Protein AF-A0A250KN12-F1 (afdb_monomer_lite)

Radius of gyration: 29.01 Å; chains: 1; bounding box: 81×61×85 Å

Secondary structure (DSSP, 8-state):
----------BSSHHHHHHHHHHHHHHHHH-HHHHTS-HHHHHHHHHHHHT-PPPPGGGT---TT-HHHHHHHHHHHHHHHHHHHHHTS-HHHHHHHHHHHT-SS-HHHHHHHHHHHHHHHHHHHHHHHHS-HHHHHHHHHHHHHHHHHHHHHHTT-----------------------S----BPPP--S---HHHHHHHHHHHHTTPPP-HHHHHHHHHHHHHHHHHHS--HHHHTTSS--------

Sequence (249 aa):
MKSVEHSEYLPDTEVGRSLFRERLIAKIQQHRDFKVLPHEIQSNFFEELAALTFFGTNNCSVETHSPRIRKLEKLADSYRRVANSIALLSEIDELLLDDAFQHSMPLQQQKKLMRQLAAQVDGLIDGMRQTSTSTSERLLLRLQGASLLKQLGKLGVVCKINNDFQKIDQTDAGHSEETEQAQRFLPDLSQSMTLAMLCTMLVLFNSGQVVEWSYCRRLLLEGITLHKAHTPDRANAANGSLRTHCRVD

Structure (mmCIF, N/CA/C/O backbone):
data_AF-A0A250KN12-F1
#
_entry.id   AF-A0A250KN12-F1
#
loop_
_atom_site.group_PDB
_atom_site.id
_atom_site.type_symbol
_atom_site.label_atom_id
_atom_site.label_alt_id
_atom_site.label_comp_id
_atom_site.label_asym_id
_atom_site.label_entity_id
_atom_site.label_seq_id
_atom_site.pdbx_PDB_ins_code
_atom_site.Cartn_x
_atom_site.Cartn_y
_atom_site.Cartn_z
_atom_site.occupancy
_atom_site.B_iso_or_equiv
_atom_site.auth_seq_id
_atom_site.auth_comp_id
_atom_site.auth_asym_id
_atom_site.auth_atom_id
_atom_site.pdbx_PDB_model_num
ATOM 1 N N . MET A 1 1 ? -15.033 23.699 40.358 1.00 32.88 1 MET A N 1
ATOM 2 C CA . MET A 1 1 ? -13.735 23.719 39.650 1.00 32.88 1 MET A CA 1
ATOM 3 C C . MET A 1 1 ? -13.961 23.060 38.303 1.00 32.88 1 MET A C 1
ATOM 5 O O . MET A 1 1 ? -14.277 21.880 38.280 1.00 32.88 1 MET A O 1
ATOM 9 N N . LYS A 1 2 ? -13.957 23.833 37.211 1.00 29.88 2 LYS A N 1
ATOM 10 C CA . LYS A 1 2 ? -14.078 23.278 35.857 1.00 29.88 2 LYS A CA 1
ATOM 11 C C . LYS A 1 2 ? -12.729 22.649 35.512 1.00 29.88 2 LYS A C 1
ATOM 13 O O . LYS A 1 2 ? -11.714 23.338 35.551 1.00 29.88 2 LYS A O 1
ATOM 18 N N . SER A 1 3 ? -12.725 21.339 35.302 1.00 35.53 3 SER A N 1
ATOM 19 C CA . SER A 1 3 ? -11.562 20.566 34.880 1.00 35.53 3 SER A CA 1
ATOM 20 C C . SER A 1 3 ? -11.076 21.086 33.533 1.00 35.53 3 SER A C 1
ATOM 22 O O . SER A 1 3 ? -11.844 21.153 32.579 1.00 35.53 3 SER A O 1
ATOM 24 N N . VAL A 1 4 ? -9.810 21.489 33.500 1.00 34.75 4 VAL A N 1
ATOM 25 C CA . VAL A 1 4 ? -9.090 21.951 32.315 1.00 34.75 4 VAL A CA 1
ATOM 26 C C . VAL A 1 4 ? -9.046 20.803 31.306 1.00 34.75 4 VAL A C 1
ATOM 28 O O . VAL A 1 4 ? -8.359 19.810 31.541 1.00 34.75 4 VAL A O 1
ATOM 31 N N . GLU A 1 5 ? -9.791 20.922 30.209 1.00 38.34 5 GLU A N 1
ATOM 32 C CA . GLU A 1 5 ? -9.648 20.081 29.018 1.00 38.34 5 GLU A CA 1
ATOM 33 C C . GLU A 1 5 ? -8.227 20.295 28.481 1.00 38.34 5 GLU A C 1
ATOM 35 O O . GLU A 1 5 ? -7.894 21.344 27.931 1.00 38.34 5 GLU A O 1
ATOM 40 N N . HIS A 1 6 ? -7.335 19.350 28.776 1.00 41.12 6 HIS A N 1
ATOM 41 C CA . HIS A 1 6 ? -5.967 19.388 28.278 1.00 41.12 6 HIS A CA 1
ATOM 42 C C . HIS A 1 6 ? -6.028 19.135 26.776 1.00 41.12 6 HIS A C 1
ATOM 44 O O . HIS A 1 6 ? -6.539 18.098 26.365 1.00 41.12 6 HIS A O 1
ATOM 50 N N . SER A 1 7 ? -5.510 20.077 25.987 1.00 46.91 7 SER A N 1
ATOM 51 C CA . SER A 1 7 ? -5.329 19.945 24.538 1.00 46.91 7 SER A CA 1
ATOM 52 C C . SER A 1 7 ? -4.863 18.526 24.172 1.00 46.91 7 SER A C 1
ATOM 54 O O . SER A 1 7 ? -3.796 18.082 24.601 1.00 46.91 7 SER A O 1
ATOM 56 N N . GLU A 1 8 ? -5.711 17.793 23.443 1.00 62.09 8 GLU A N 1
ATOM 57 C CA . GLU A 1 8 ? -5.594 16.350 23.175 1.00 62.09 8 GLU A CA 1
ATOM 58 C C . GLU A 1 8 ? -4.529 15.978 22.140 1.00 62.09 8 GLU A C 1
ATOM 60 O O . GLU A 1 8 ? -4.183 14.801 22.001 1.00 62.09 8 GLU A O 1
ATOM 65 N N . TYR A 1 9 ? -3.980 16.966 21.439 1.00 68.75 9 TYR A N 1
ATOM 66 C CA . TYR A 1 9 ? -3.033 16.751 20.355 1.00 68.75 9 TYR A CA 1
ATOM 67 C C . TYR A 1 9 ? -1.642 16.415 20.896 1.00 68.75 9 TYR A C 1
ATOM 69 O O . TYR A 1 9 ? -0.964 17.238 21.512 1.00 68.75 9 TYR A O 1
ATOM 77 N N . LEU A 1 10 ? -1.203 15.182 20.643 1.00 80.31 10 LEU A N 1
ATOM 78 C CA . LEU A 1 10 ? 0.136 14.718 20.992 1.00 80.31 10 LEU A CA 1
ATOM 79 C C . LEU A 1 10 ? 1.116 15.051 19.860 1.00 80.31 10 LEU A C 1
ATOM 81 O O . LEU A 1 10 ? 0.796 14.792 18.699 1.00 80.31 10 LEU A O 1
ATOM 85 N N . PRO A 1 11 ? 2.309 15.593 20.152 1.00 78.81 11 PRO A N 1
ATOM 86 C CA . PRO A 1 11 ? 3.319 15.805 19.122 1.00 78.81 11 PRO A CA 1
ATOM 87 C C . PRO A 1 11 ? 3.838 14.452 18.606 1.00 78.81 11 PRO A C 1
ATOM 89 O O . PRO A 1 11 ? 3.957 13.497 19.377 1.00 78.81 11 PRO A O 1
ATOM 92 N N . ASP A 1 12 ? 4.183 14.361 17.320 1.00 82.69 12 ASP A N 1
ATOM 93 C CA . ASP A 1 12 ? 4.792 13.175 16.692 1.00 82.69 12 ASP A CA 1
ATOM 94 C C . ASP A 1 12 ? 6.282 13.056 17.078 1.00 82.69 12 ASP A C 1
ATOM 96 O O . ASP A 1 12 ? 7.192 13.140 16.257 1.00 82.69 12 ASP A O 1
ATOM 100 N N . THR A 1 13 ? 6.530 12.919 18.381 1.00 85.38 13 THR A N 1
ATOM 101 C CA . THR A 1 13 ? 7.825 12.586 18.990 1.00 85.38 13 THR A CA 1
ATOM 102 C C . THR A 1 13 ? 7.786 11.153 19.510 1.00 85.38 13 THR A C 1
ATOM 104 O O . THR A 1 13 ? 6.712 10.589 19.687 1.00 85.38 13 THR A O 1
ATOM 107 N N . GLU A 1 14 ? 8.929 10.541 19.815 1.00 85.62 14 GLU A N 1
ATOM 108 C CA . GLU A 1 14 ? 8.970 9.171 20.359 1.00 85.62 14 GLU A CA 1
ATOM 109 C C . GLU A 1 14 ? 8.106 8.997 21.625 1.00 85.62 14 GLU A C 1
ATOM 111 O O . GLU A 1 14 ? 7.336 8.038 21.746 1.00 85.62 14 GLU A O 1
ATOM 116 N N . VAL A 1 15 ? 8.164 9.976 22.532 1.00 86.94 15 VAL A N 1
ATOM 117 C CA . VAL A 1 15 ? 7.345 10.004 23.753 1.00 86.94 15 VAL A CA 1
ATOM 118 C C . VAL A 1 15 ? 5.863 10.179 23.412 1.00 86.94 15 VAL A C 1
ATOM 120 O O . VAL A 1 15 ? 5.023 9.442 23.929 1.00 86.94 15 VAL A O 1
ATOM 123 N N . GLY A 1 16 ? 5.528 11.107 22.508 1.00 85.69 16 GLY A N 1
ATOM 124 C CA . GLY A 1 16 ? 4.146 11.341 22.082 1.00 85.69 16 GLY A CA 1
ATOM 125 C C . GLY A 1 16 ? 3.537 10.137 21.363 1.00 85.69 16 GLY A C 1
ATOM 126 O O . GLY A 1 16 ? 2.401 9.762 21.637 1.00 85.69 16 GLY A O 1
ATOM 127 N N . ARG A 1 17 ? 4.322 9.458 20.524 1.00 86.56 17 ARG A N 1
ATOM 128 C CA . ARG A 1 17 ? 3.968 8.212 19.835 1.00 86.56 17 ARG A CA 1
ATOM 129 C C . ARG A 1 17 ? 3.708 7.066 20.808 1.00 86.56 17 ARG A C 1
ATOM 131 O O . ARG A 1 17 ? 2.718 6.351 20.654 1.00 86.56 17 ARG A O 1
ATOM 138 N N . SER A 1 18 ? 4.561 6.902 21.816 1.00 88.75 18 SER A N 1
ATOM 139 C CA . SER A 1 18 ? 4.379 5.871 22.844 1.00 88.75 18 SER A CA 1
ATOM 140 C C . SER A 1 18 ? 3.091 6.112 23.635 1.00 88.75 18 SER A C 1
ATOM 142 O O . SER A 1 18 ? 2.244 5.223 23.727 1.00 88.75 18 SER A O 1
ATOM 144 N N . LEU A 1 19 ? 2.880 7.352 24.088 1.00 90.38 19 LEU A N 1
ATOM 145 C CA . LEU A 1 19 ? 1.678 7.747 24.822 1.00 90.38 19 LEU A CA 1
ATOM 146 C C . LEU A 1 19 ? 0.405 7.627 23.968 1.00 90.38 19 LEU A C 1
ATOM 148 O O . LEU A 1 19 ? -0.636 7.187 24.453 1.00 90.38 19 LEU A O 1
ATOM 152 N N . PHE A 1 20 ? 0.473 7.986 22.685 1.00 90.50 20 PHE A N 1
ATOM 153 C CA . PHE A 1 20 ? -0.640 7.831 21.750 1.00 90.50 20 PHE A CA 1
ATOM 154 C C . PHE A 1 20 ? -1.029 6.364 21.585 1.00 90.50 20 PHE A C 1
ATOM 156 O O . PHE A 1 20 ? -2.212 6.033 21.659 1.00 90.50 20 PHE A O 1
ATOM 163 N N . ARG A 1 21 ? -0.044 5.473 21.420 1.00 91.62 21 ARG A N 1
ATOM 164 C CA . ARG A 1 21 ? -0.285 4.030 21.320 1.00 91.62 21 ARG A CA 1
ATOM 165 C C . ARG A 1 21 ? -0.978 3.489 22.566 1.00 91.62 21 ARG A C 1
ATOM 167 O O . ARG A 1 21 ? -1.949 2.746 22.439 1.00 91.62 21 ARG A O 1
ATOM 174 N N . GLU A 1 22 ? -0.513 3.872 23.752 1.00 92.56 22 GLU A N 1
ATOM 175 C CA . GLU A 1 22 ? -1.132 3.479 25.023 1.00 92.56 22 GLU A CA 1
ATOM 176 C C . GLU A 1 22 ? -2.575 3.979 25.134 1.00 92.56 22 GLU A C 1
ATOM 178 O O . GLU A 1 22 ? -3.479 3.193 25.428 1.00 92.56 22 GLU A O 1
ATOM 183 N N . ARG A 1 23 ? -2.821 5.259 24.822 1.00 92.56 23 ARG A N 1
ATOM 184 C CA . ARG A 1 23 ? -4.174 5.840 24.816 1.00 92.56 23 ARG A CA 1
ATOM 185 C C . ARG A 1 23 ? -5.092 5.145 23.817 1.00 92.56 23 ARG A C 1
ATOM 187 O O . ARG A 1 23 ? -6.252 4.888 24.131 1.00 92.56 23 ARG A O 1
ATOM 194 N N . LEU A 1 24 ? -4.582 4.810 22.635 1.00 91.62 24 LEU A N 1
ATOM 195 C CA . LEU A 1 24 ? -5.341 4.117 21.601 1.00 91.62 24 LEU A CA 1
ATOM 196 C C . LEU A 1 24 ? -5.735 2.701 22.044 1.00 91.62 24 LEU A C 1
ATOM 198 O O . LEU A 1 24 ? -6.895 2.316 21.894 1.00 91.62 24 LEU A O 1
ATOM 202 N N . ILE A 1 25 ? -4.808 1.953 22.648 1.00 93.75 25 ILE A N 1
ATOM 203 C CA . ILE A 1 25 ? -5.078 0.625 23.223 1.00 93.75 25 ILE A CA 1
ATOM 204 C C . ILE A 1 25 ? -6.111 0.724 24.350 1.00 93.75 25 ILE A C 1
ATOM 206 O O . ILE A 1 25 ? -7.101 -0.009 24.334 1.00 93.75 25 ILE A O 1
ATOM 210 N N . ALA A 1 26 ? -5.932 1.659 25.287 1.00 93.44 26 ALA A N 1
ATOM 211 C CA . ALA A 1 26 ? -6.874 1.870 26.382 1.00 93.44 26 ALA A CA 1
ATOM 212 C C . ALA A 1 26 ? -8.276 2.212 25.855 1.00 93.44 26 ALA A C 1
ATOM 214 O O . ALA A 1 26 ? -9.276 1.666 26.326 1.00 93.44 26 ALA A O 1
ATOM 215 N N . LYS A 1 27 ? -8.362 3.054 24.819 1.00 92.69 27 LYS A N 1
ATOM 216 C CA . LYS A 1 27 ? -9.630 3.413 24.179 1.00 92.69 27 LYS A CA 1
ATOM 217 C C . LYS A 1 27 ? -10.303 2.215 23.501 1.00 92.69 27 LYS A C 1
ATOM 219 O O . LYS A 1 27 ? -11.520 2.071 23.610 1.00 92.69 27 LYS A O 1
ATOM 224 N N . ILE A 1 28 ? -9.536 1.330 22.859 1.00 93.62 28 ILE A N 1
ATOM 225 C CA . ILE A 1 28 ? -10.046 0.063 22.303 1.00 93.62 28 ILE A CA 1
ATOM 226 C C . ILE A 1 28 ? -10.617 -0.819 23.418 1.00 93.62 28 ILE A C 1
ATOM 228 O O . ILE A 1 28 ? -11.760 -1.256 23.315 1.00 93.62 28 ILE A O 1
ATOM 232 N N . GLN A 1 29 ? -9.874 -1.021 24.509 1.00 93.69 29 GLN A N 1
ATOM 233 C CA . GLN A 1 29 ? -10.309 -1.849 25.643 1.00 93.69 29 GLN A CA 1
ATOM 234 C C . GLN A 1 29 ? -11.567 -1.300 26.336 1.00 93.69 29 GLN A C 1
ATOM 236 O O . GLN A 1 29 ? -12.399 -2.051 26.850 1.00 93.69 29 GLN A O 1
ATOM 241 N N . GLN A 1 30 ? -11.731 0.024 26.354 1.00 92.94 30 GLN A N 1
ATOM 242 C CA . GLN A 1 30 ? -12.902 0.684 26.929 1.00 92.94 30 GLN A CA 1
ATOM 243 C C . GLN A 1 30 ? -14.130 0.661 26.005 1.00 92.94 30 GLN A C 1
ATOM 245 O O . GLN A 1 30 ? -15.249 0.845 26.497 1.00 92.94 30 GLN A O 1
ATOM 250 N N . HIS A 1 31 ? -13.951 0.406 24.705 1.00 92.75 31 HIS A N 1
ATOM 251 C CA . HIS A 1 31 ? -15.019 0.448 23.710 1.00 92.75 31 HIS A CA 1
ATOM 252 C C . HIS A 1 31 ? -16.096 -0.616 23.980 1.00 92.75 31 HIS A C 1
ATOM 254 O O . HIS A 1 31 ? -15.798 -1.785 24.224 1.00 92.75 31 HIS A O 1
ATOM 260 N N . ARG A 1 32 ? -17.376 -0.229 23.880 1.00 91.12 32 ARG A N 1
ATOM 261 C CA . ARG A 1 32 ? -18.525 -1.118 24.143 1.00 91.12 32 ARG A CA 1
ATOM 262 C C . ARG A 1 32 ? -18.447 -2.419 23.342 1.00 91.12 32 ARG A C 1
ATOM 264 O O . ARG A 1 32 ? -18.555 -3.491 23.923 1.00 91.12 32 ARG A O 1
ATOM 271 N N . ASP A 1 33 ? -18.235 -2.310 22.032 1.00 90.12 33 ASP A N 1
ATOM 272 C CA . ASP A 1 33 ? -18.191 -3.474 21.137 1.00 90.12 33 ASP A CA 1
ATOM 273 C C . ASP A 1 33 ? -17.010 -4.408 21.433 1.00 90.12 33 ASP A C 1
ATOM 275 O O . ASP A 1 33 ? -17.118 -5.599 21.180 1.00 90.12 33 ASP A O 1
ATOM 279 N N . PHE A 1 34 ? -15.914 -3.897 22.012 1.00 92.62 34 PHE A N 1
ATOM 280 C CA . PHE A 1 34 ? -14.779 -4.727 22.418 1.00 92.62 34 PHE A CA 1
ATOM 281 C C . PHE A 1 34 ? -15.131 -5.553 23.658 1.00 92.62 34 PHE A C 1
ATOM 283 O O . PHE A 1 34 ? -14.893 -6.755 23.694 1.00 92.62 34 PHE A O 1
ATOM 290 N N . LYS A 1 35 ? -15.781 -4.930 24.650 1.00 91.94 35 LYS A N 1
ATOM 291 C CA . LYS A 1 35 ? -16.193 -5.596 25.898 1.00 91.94 35 LYS A CA 1
ATOM 292 C C . LYS A 1 35 ? -17.202 -6.728 25.690 1.00 91.94 35 LYS A C 1
ATOM 294 O O . LYS A 1 35 ? -17.331 -7.582 26.559 1.00 91.94 35 LYS A O 1
ATOM 299 N N . VAL A 1 36 ? -17.929 -6.716 24.571 1.00 92.69 36 VAL A N 1
ATOM 300 C CA . VAL A 1 36 ? -18.916 -7.749 24.212 1.00 92.69 36 VAL A CA 1
ATOM 301 C C . VAL A 1 36 ? -18.257 -8.948 23.510 1.00 92.69 36 VAL A C 1
ATOM 303 O O . VAL A 1 36 ? -18.889 -9.993 23.372 1.00 92.69 36 VAL A O 1
ATOM 306 N N . LEU A 1 37 ? -16.992 -8.838 23.085 1.00 91.50 37 LEU A N 1
ATOM 307 C CA . LEU A 1 37 ? -16.281 -9.948 22.449 1.00 91.50 37 LEU A CA 1
ATOM 308 C C . LEU A 1 37 ? -16.081 -11.120 23.429 1.00 91.50 37 LEU A C 1
ATOM 310 O O . LEU A 1 37 ? -15.928 -10.892 24.630 1.00 91.50 37 LEU A O 1
ATOM 314 N N . PRO A 1 38 ? -16.031 -12.373 22.947 1.00 92.75 38 PRO A N 1
ATOM 315 C CA . PRO A 1 38 ? -15.661 -13.527 23.765 1.00 92.75 38 PRO A CA 1
ATOM 316 C C . PRO A 1 38 ? -14.312 -13.333 24.467 1.00 92.75 38 PRO A C 1
ATOM 318 O O . PRO A 1 38 ? -13.391 -12.753 23.892 1.00 92.75 38 PRO A O 1
ATOM 321 N N . HIS A 1 39 ? -14.171 -13.861 25.685 1.00 90.75 39 HIS A N 1
ATOM 322 C CA . HIS A 1 39 ? -12.950 -13.692 26.481 1.00 90.75 39 HIS A CA 1
ATOM 323 C C . HIS A 1 39 ? -11.694 -14.232 25.773 1.00 90.75 39 HIS A C 1
ATOM 325 O O . HIS A 1 39 ? -10.654 -13.581 25.807 1.00 90.75 39 HIS A O 1
ATOM 331 N N . GLU A 1 40 ? -11.822 -15.354 25.059 1.00 90.00 40 GLU A N 1
ATOM 332 C CA . GLU A 1 40 ? -10.754 -15.948 24.237 1.00 90.00 40 GLU A CA 1
ATOM 333 C C . GLU A 1 40 ? -10.273 -15.008 23.120 1.00 90.00 40 GLU A C 1
ATOM 335 O O . GLU A 1 40 ? -9.082 -14.931 22.830 1.00 90.00 40 GLU A O 1
ATOM 340 N N . ILE A 1 41 ? -11.190 -14.248 22.510 1.00 90.06 41 ILE A N 1
ATOM 341 C CA . ILE A 1 41 ? -10.835 -13.247 21.499 1.00 90.06 41 ILE A CA 1
ATOM 342 C C . ILE A 1 41 ? -10.186 -12.039 22.177 1.00 90.06 41 ILE A C 1
ATOM 344 O O . ILE A 1 41 ? -9.193 -11.522 21.674 1.00 90.06 41 ILE A O 1
ATOM 348 N N . GLN A 1 42 ? -10.708 -11.592 23.326 1.00 90.31 42 GLN A N 1
ATOM 349 C CA . GLN A 1 42 ? -10.154 -10.445 24.053 1.00 90.31 42 GLN A CA 1
ATOM 350 C C . GLN A 1 42 ? -8.707 -10.680 24.511 1.00 90.31 42 GLN A C 1
ATOM 352 O O . GLN A 1 42 ? -7.905 -9.748 24.440 1.00 90.31 42 GLN A O 1
ATOM 357 N N . SER A 1 43 ? -8.362 -11.896 24.959 1.00 90.75 43 SER A N 1
ATOM 358 C CA . SER A 1 43 ? -7.018 -12.209 25.466 1.00 90.75 43 SER A CA 1
ATOM 359 C C . SER A 1 43 ? -5.941 -12.113 24.386 1.00 90.75 43 SER A C 1
ATOM 361 O O . SER A 1 43 ? -4.853 -11.613 24.657 1.00 90.75 43 SER A O 1
ATOM 363 N N . ASN A 1 44 ? -6.266 -12.522 23.156 1.00 91.56 44 ASN A N 1
ATOM 364 C CA . ASN A 1 44 ? -5.311 -12.580 22.044 1.00 91.56 44 ASN A CA 1
ATOM 365 C C . ASN A 1 44 ? -5.490 -11.417 21.051 1.00 91.56 44 ASN A C 1
ATOM 367 O O . ASN A 1 44 ? -4.771 -11.322 20.058 1.00 91.56 44 ASN A O 1
ATOM 371 N N . PHE A 1 45 ? -6.434 -10.505 21.312 1.00 92.94 45 PHE A N 1
ATOM 372 C CA . PHE A 1 45 ? -6.889 -9.501 20.350 1.00 92.94 45 PHE A CA 1
ATOM 373 C C . PHE A 1 45 ? -5.758 -8.651 19.770 1.00 92.94 45 PHE A C 1
ATOM 375 O O . PHE A 1 45 ? -5.651 -8.484 18.558 1.00 92.94 45 PHE A O 1
ATOM 382 N N . PHE A 1 46 ? -4.915 -8.085 20.636 1.00 92.44 46 PHE A N 1
ATOM 383 C CA . PHE A 1 46 ? -3.849 -7.179 20.206 1.00 92.44 46 PHE A CA 1
ATOM 384 C C . PHE A 1 46 ? -2.699 -7.913 19.519 1.00 92.44 46 PHE A C 1
ATOM 386 O O . PHE A 1 46 ? -2.060 -7.330 18.646 1.00 92.44 46 PHE A O 1
ATOM 393 N N . GLU A 1 47 ? -2.464 -9.175 19.874 1.00 90.44 47 GLU A N 1
ATOM 394 C CA . GLU A 1 47 ? -1.481 -10.028 19.210 1.00 90.44 47 GLU A CA 1
ATOM 395 C C . GLU A 1 47 ? -1.949 -10.379 17.792 1.00 90.44 47 GLU A C 1
ATOM 397 O O . GLU A 1 47 ? -1.237 -10.130 16.819 1.00 90.44 47 GLU A O 1
ATOM 402 N N . GLU A 1 48 ? -3.193 -10.840 17.648 1.00 89.19 48 GLU A N 1
ATOM 403 C CA . GLU A 1 48 ? -3.787 -11.139 16.343 1.00 89.19 48 GLU A CA 1
ATOM 404 C C . GLU A 1 48 ? -3.944 -9.899 15.456 1.00 89.19 48 GLU A C 1
ATOM 406 O O . GLU A 1 48 ? -3.831 -9.987 14.229 1.00 89.19 48 GLU A O 1
ATOM 411 N N . LEU A 1 49 ? -4.201 -8.735 16.057 1.00 88.31 49 LEU A N 1
ATOM 412 C CA . LEU A 1 49 ? -4.267 -7.468 15.339 1.00 88.31 49 LEU A CA 1
ATOM 413 C C . LEU A 1 49 ? -2.872 -7.007 14.887 1.00 88.31 49 LEU A C 1
ATOM 415 O O . LEU A 1 49 ? -2.732 -6.509 13.772 1.00 88.31 49 LEU A O 1
ATOM 419 N N . ALA A 1 50 ? -1.837 -7.199 15.711 1.00 85.06 50 ALA A N 1
ATOM 420 C CA . ALA A 1 50 ? -0.450 -6.875 15.367 1.00 85.06 50 ALA A CA 1
ATOM 421 C C . ALA A 1 50 ? 0.146 -7.817 14.309 1.00 85.06 50 ALA A C 1
ATOM 423 O O . ALA A 1 50 ? 1.013 -7.401 13.544 1.00 85.06 50 ALA A O 1
ATOM 424 N N . ALA A 1 51 ? -0.341 -9.058 14.219 1.00 84.25 51 ALA A N 1
ATOM 425 C CA . ALA A 1 51 ? 0.049 -10.000 13.170 1.00 84.25 51 ALA A CA 1
ATOM 426 C C . ALA A 1 51 ? -0.352 -9.531 11.755 1.00 84.25 51 ALA A C 1
ATOM 428 O O . ALA A 1 51 ? 0.165 -10.040 10.755 1.00 84.25 51 ALA A O 1
ATOM 429 N N . LEU A 1 52 ? -1.264 -8.557 11.645 1.00 80.56 52 LEU A N 1
ATOM 430 C CA . LEU A 1 52 ? -1.634 -7.965 10.368 1.00 80.56 52 LEU A CA 1
ATOM 431 C C . LEU A 1 52 ? -0.514 -7.054 9.856 1.00 80.56 52 LEU A C 1
ATOM 433 O O . LEU A 1 52 ? -0.320 -5.931 10.314 1.00 80.56 52 LEU A O 1
ATOM 437 N N . THR A 1 53 ? 0.186 -7.524 8.832 1.00 68.38 53 THR A N 1
ATOM 438 C CA . THR A 1 53 ? 1.163 -6.730 8.090 1.00 68.38 53 THR A CA 1
ATOM 439 C C . THR A 1 53 ? 0.481 -6.075 6.894 1.00 68.38 53 THR A C 1
ATOM 441 O O . THR A 1 53 ? -0.018 -6.746 5.988 1.00 68.38 53 THR A O 1
ATOM 444 N N . PHE A 1 54 ? 0.442 -4.741 6.870 1.00 69.38 54 PHE A N 1
ATOM 445 C CA . PHE A 1 54 ? 0.082 -4.030 5.649 1.00 69.38 54 PHE A CA 1
ATOM 446 C C . PHE A 1 54 ? 1.204 -4.183 4.625 1.00 69.38 54 PHE A C 1
ATOM 448 O O . PHE A 1 54 ? 2.382 -4.047 4.953 1.00 69.38 54 PHE A O 1
ATOM 455 N N . PHE A 1 55 ? 0.840 -4.441 3.368 1.00 58.97 55 PHE A N 1
ATOM 456 C CA . PHE A 1 55 ? 1.804 -4.422 2.273 1.00 58.97 55 PHE A CA 1
ATOM 457 C C . PHE A 1 55 ? 2.492 -3.054 2.243 1.00 58.97 55 PHE A C 1
ATOM 459 O O . PHE A 1 55 ? 1.819 -2.037 2.073 1.00 58.97 55 PHE A O 1
ATOM 466 N N . GLY A 1 56 ? 3.812 -3.030 2.434 1.00 51.62 56 GLY A N 1
ATOM 467 C CA . GLY A 1 56 ? 4.601 -1.804 2.363 1.00 5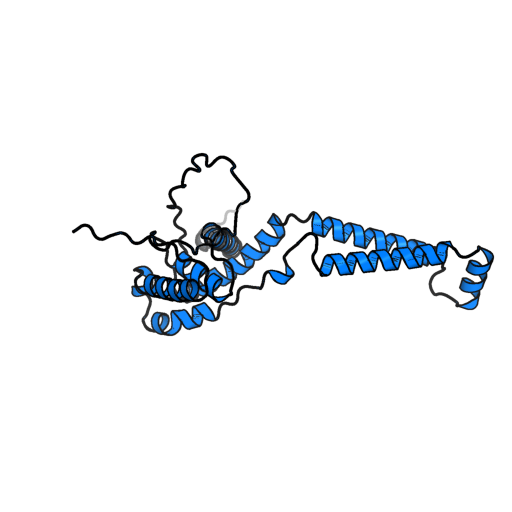1.62 56 GLY A CA 1
ATOM 468 C C . GLY A 1 56 ? 4.404 -1.112 1.013 1.00 51.62 56 GLY A C 1
ATOM 469 O O . GLY A 1 56 ? 4.584 -1.716 -0.045 1.00 51.62 56 GLY A O 1
ATOM 470 N N . THR A 1 57 ? 4.035 0.166 1.059 1.00 45.72 57 THR A N 1
ATOM 471 C CA . THR A 1 57 ? 3.772 1.058 -0.085 1.00 45.72 57 THR A CA 1
ATOM 472 C C . THR A 1 57 ? 5.016 1.353 -0.929 1.00 45.72 57 THR A C 1
ATOM 474 O O . THR A 1 57 ? 4.899 1.868 -2.040 1.00 45.72 57 THR A O 1
ATOM 477 N N . ASN A 1 58 ? 6.202 0.972 -0.455 1.00 44.50 58 ASN A N 1
ATOM 478 C CA . ASN A 1 58 ? 7.492 1.296 -1.069 1.00 44.50 58 ASN A CA 1
ATOM 479 C C . ASN A 1 58 ? 7.639 0.749 -2.504 1.00 44.50 58 ASN A C 1
ATOM 481 O O . ASN A 1 58 ? 8.459 1.248 -3.268 1.00 44.50 58 ASN A O 1
ATOM 485 N N . ASN A 1 59 ? 6.844 -0.260 -2.884 1.00 41.00 59 ASN A N 1
ATOM 486 C CA . ASN A 1 59 ? 6.898 -0.883 -4.212 1.00 41.00 59 ASN A CA 1
ATOM 487 C C . ASN A 1 59 ? 5.793 -0.412 -5.173 1.00 41.00 59 ASN A C 1
ATOM 489 O O . ASN A 1 59 ? 5.841 -0.740 -6.360 1.00 41.00 59 ASN A O 1
ATOM 493 N N . CYS A 1 60 ? 4.801 0.328 -4.672 1.00 42.44 60 CYS A N 1
ATOM 494 C CA . CYS A 1 60 ? 3.658 0.812 -5.452 1.00 42.44 60 CYS A CA 1
ATOM 495 C C . CYS A 1 60 ? 3.581 2.340 -5.518 1.00 42.44 60 CYS A C 1
ATOM 497 O O . CYS A 1 60 ? 2.739 2.848 -6.255 1.00 42.44 60 CYS A O 1
ATOM 499 N N . SER A 1 61 ? 4.446 3.058 -4.787 1.00 45.53 61 SER A N 1
ATOM 500 C CA . SER A 1 61 ? 4.650 4.493 -4.983 1.00 45.53 61 SER A CA 1
ATOM 501 C C . SER A 1 61 ? 5.125 4.721 -6.417 1.00 45.53 61 SER A C 1
ATOM 503 O O . SER A 1 61 ? 6.270 4.446 -6.787 1.00 45.53 61 SER A O 1
ATOM 505 N N . VAL A 1 62 ? 4.199 5.193 -7.247 1.00 50.34 62 VAL A N 1
ATOM 506 C CA . VAL A 1 62 ? 4.471 5.735 -8.576 1.00 50.34 62 VAL A CA 1
ATOM 507 C C . VAL A 1 62 ? 4.986 7.162 -8.388 1.00 50.34 62 VAL A C 1
ATOM 509 O O . VAL A 1 62 ? 4.447 8.122 -8.924 1.00 50.34 62 VAL A O 1
ATOM 512 N N . GLU A 1 63 ? 6.007 7.335 -7.551 1.00 52.53 63 GLU A N 1
ATOM 513 C CA . GLU A 1 63 ? 6.734 8.590 -7.519 1.00 52.53 63 GLU A CA 1
ATOM 514 C C . GLU A 1 63 ? 7.370 8.784 -8.890 1.00 52.53 63 GLU A C 1
ATOM 516 O O . GLU A 1 63 ? 8.003 7.874 -9.442 1.00 52.53 63 GLU A O 1
ATOM 521 N N . THR A 1 64 ? 7.239 9.999 -9.420 1.00 52.66 64 THR A N 1
ATOM 522 C CA . THR A 1 64 ? 7.848 10.452 -10.677 1.00 52.66 64 THR A CA 1
ATOM 523 C C . THR A 1 64 ? 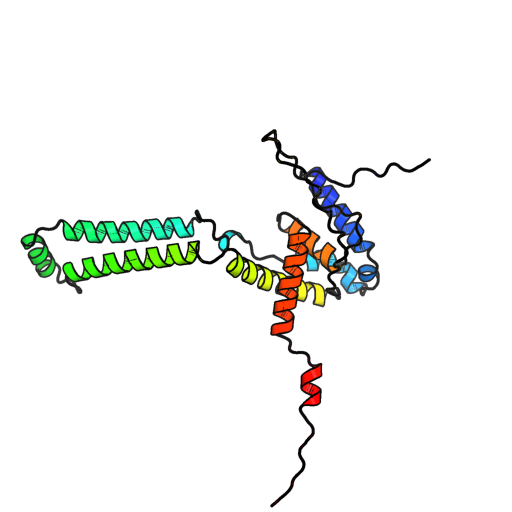9.354 10.141 -10.733 1.00 52.66 64 THR A C 1
ATOM 525 O O . THR A 1 64 ? 9.924 10.025 -11.816 1.00 52.66 64 THR A O 1
ATOM 528 N N . HIS A 1 65 ? 9.981 9.922 -9.567 1.00 57.66 65 HIS A N 1
ATOM 529 C CA . HIS A 1 65 ? 11.385 9.566 -9.372 1.00 57.66 65 HIS A CA 1
ATOM 530 C C . HIS A 1 65 ? 11.609 8.209 -8.674 1.00 57.66 65 HIS A C 1
ATOM 532 O O . HIS A 1 65 ? 12.539 8.057 -7.881 1.00 57.66 65 HIS A O 1
ATOM 538 N N . SER A 1 66 ? 10.802 7.185 -8.972 1.00 67.88 66 SER A N 1
ATOM 539 C CA . SER A 1 66 ? 11.051 5.846 -8.419 1.00 67.88 66 SER A CA 1
ATOM 540 C C . SER A 1 66 ? 12.377 5.234 -8.931 1.00 67.88 66 SER A C 1
ATOM 542 O O . SER A 1 66 ? 12.724 5.373 -10.113 1.00 67.88 66 SER A O 1
ATOM 544 N N . PRO A 1 67 ? 13.115 4.457 -8.104 1.00 73.25 67 PRO A N 1
ATOM 545 C CA . PRO A 1 67 ? 14.303 3.714 -8.546 1.00 73.25 67 PRO A CA 1
ATOM 546 C C . PRO A 1 67 ? 14.038 2.789 -9.741 1.00 73.25 67 PRO A C 1
ATOM 548 O O . PRO A 1 67 ? 14.946 2.493 -10.521 1.00 73.25 67 PRO A O 1
ATOM 551 N N . ARG A 1 68 ? 12.790 2.330 -9.890 1.00 76.44 68 ARG A N 1
ATOM 552 C CA . ARG A 1 68 ? 12.327 1.519 -11.016 1.00 76.44 68 ARG A CA 1
ATOM 553 C C . ARG A 1 68 ? 12.272 2.329 -12.310 1.00 76.44 68 ARG A C 1
ATOM 555 O O . ARG A 1 68 ? 12.841 1.873 -13.297 1.00 76.44 68 ARG A O 1
ATOM 562 N N . ILE A 1 69 ? 11.665 3.520 -12.294 1.00 81.88 69 ILE A N 1
ATOM 563 C CA . ILE A 1 69 ? 11.652 4.436 -13.449 1.00 81.88 69 ILE A CA 1
ATOM 564 C C . ILE A 1 69 ? 13.088 4.770 -13.856 1.00 81.88 69 ILE A C 1
ATOM 566 O O . ILE A 1 69 ? 13.440 4.597 -15.016 1.00 81.88 69 ILE A O 1
ATOM 570 N N . ARG A 1 70 ? 13.966 5.084 -12.895 1.00 84.62 70 ARG A N 1
ATOM 571 C CA . ARG A 1 70 ? 15.381 5.380 -13.180 1.00 84.62 70 ARG A CA 1
ATOM 572 C C . ARG A 1 70 ? 16.133 4.223 -13.849 1.00 84.62 70 ARG A C 1
ATOM 574 O O . ARG A 1 70 ? 17.018 4.442 -14.674 1.00 84.62 70 ARG A O 1
ATOM 581 N N . LYS A 1 71 ? 15.833 2.973 -13.481 1.00 88.00 71 LYS A N 1
ATOM 582 C CA . LYS A 1 71 ? 16.417 1.789 -14.140 1.00 88.00 71 LYS A CA 1
ATOM 583 C C . LYS A 1 71 ? 15.889 1.616 -15.566 1.00 88.00 71 LYS A C 1
ATOM 585 O O . LYS A 1 71 ? 16.668 1.248 -16.439 1.00 88.00 71 LYS A O 1
ATOM 590 N N . LEU A 1 72 ? 14.607 1.897 -15.797 1.00 89.56 72 LEU A N 1
ATOM 591 C CA . LEU A 1 72 ? 14.005 1.867 -17.132 1.00 89.56 72 LEU A CA 1
ATOM 592 C C . LEU A 1 72 ? 14.564 2.984 -18.026 1.00 89.56 72 LEU A C 1
ATOM 594 O O . LEU A 1 72 ? 14.910 2.715 -19.169 1.00 89.56 72 LEU A O 1
ATOM 598 N N . GLU A 1 73 ? 14.760 4.192 -17.495 1.00 92.44 73 GLU A N 1
ATOM 599 C CA . GLU A 1 73 ? 15.411 5.300 -18.214 1.00 92.44 73 GLU A CA 1
ATOM 600 C C . GLU A 1 73 ? 16.820 4.906 -18.673 1.00 92.44 73 GLU A C 1
ATOM 602 O O . GLU A 1 73 ? 17.154 5.031 -19.850 1.00 92.44 73 GLU A O 1
ATOM 607 N N . LYS A 1 74 ? 17.623 4.323 -17.770 1.00 95.44 74 LYS A N 1
ATOM 608 C CA . LYS A 1 74 ? 18.954 3.801 -18.116 1.00 95.44 74 LYS A CA 1
ATOM 609 C C . LYS A 1 74 ? 18.900 2.716 -19.193 1.00 95.44 74 LYS A C 1
ATOM 611 O O . LYS A 1 74 ? 19.785 2.667 -20.041 1.00 95.44 74 LYS A O 1
ATOM 616 N N . LEU A 1 75 ? 17.892 1.845 -19.158 1.00 95.88 75 LEU A N 1
ATOM 617 C CA . LEU A 1 75 ? 17.708 0.799 -20.163 1.00 95.88 75 LEU A CA 1
ATOM 618 C C . LEU A 1 75 ? 17.395 1.399 -21.543 1.00 95.88 75 LEU A C 1
ATOM 620 O O . LEU A 1 75 ? 18.026 1.013 -22.528 1.00 95.88 75 LEU A O 1
ATOM 624 N N . ALA A 1 76 ? 16.486 2.376 -21.607 1.00 95.31 76 ALA A N 1
ATOM 625 C CA . ALA A 1 76 ? 16.175 3.099 -22.838 1.00 95.31 76 ALA A CA 1
ATOM 626 C C . ALA A 1 76 ? 17.413 3.822 -23.395 1.00 95.31 76 ALA A C 1
ATOM 628 O O . ALA A 1 76 ? 17.703 3.725 -24.589 1.00 95.31 76 ALA A O 1
ATOM 629 N N . ASP A 1 77 ? 18.201 4.471 -22.532 1.00 96.75 77 ASP A N 1
ATOM 630 C CA . ASP A 1 77 ? 19.458 5.117 -22.919 1.00 96.75 77 ASP A CA 1
ATOM 631 C C . ASP A 1 77 ? 20.482 4.129 -23.475 1.00 96.75 77 ASP A C 1
ATOM 633 O O . ASP A 1 77 ? 21.129 4.421 -24.483 1.00 96.75 77 ASP A O 1
ATOM 637 N N . SER A 1 78 ? 20.624 2.950 -22.866 1.00 97.31 78 SER A N 1
ATOM 638 C CA . SER A 1 78 ? 21.499 1.899 -23.387 1.00 97.31 78 SER A CA 1
ATOM 639 C C . SER A 1 78 ? 21.080 1.455 -24.788 1.00 97.31 78 SER A C 1
ATOM 641 O O . SER A 1 78 ? 21.934 1.370 -25.670 1.00 97.31 78 SER A O 1
ATOM 643 N N . TYR A 1 79 ? 19.783 1.251 -25.037 1.00 97.12 79 TYR A N 1
ATOM 644 C CA . TYR A 1 79 ? 19.296 0.917 -26.378 1.00 97.12 79 TYR A CA 1
ATOM 645 C C . TYR A 1 79 ? 19.565 2.033 -27.396 1.00 97.12 79 TYR A C 1
ATOM 647 O O . TYR A 1 79 ? 20.044 1.757 -28.498 1.00 97.12 79 TYR A O 1
ATOM 655 N N . ARG A 1 80 ? 19.342 3.303 -27.029 1.00 97.25 80 ARG A N 1
ATOM 656 C CA . ARG A 1 80 ? 19.673 4.451 -27.894 1.00 97.25 80 ARG A CA 1
ATOM 657 C C . ARG A 1 80 ? 21.164 4.519 -28.203 1.00 97.25 80 ARG A C 1
ATOM 659 O O . ARG A 1 80 ? 21.528 4.749 -29.353 1.00 97.25 80 ARG A O 1
ATOM 666 N N . ARG A 1 81 ? 22.025 4.298 -27.204 1.00 96.56 81 ARG A N 1
ATOM 667 C CA . ARG A 1 81 ? 23.485 4.286 -27.384 1.00 96.56 81 ARG A CA 1
ATOM 668 C C . ARG A 1 81 ? 23.906 3.217 -28.378 1.00 96.56 81 ARG A C 1
ATOM 670 O O . ARG A 1 81 ? 24.606 3.553 -29.320 1.00 96.56 81 ARG A O 1
ATOM 677 N N . VAL A 1 82 ? 23.419 1.985 -28.230 1.00 93.81 82 VAL A N 1
ATOM 678 C CA . VAL A 1 82 ? 23.721 0.900 -29.179 1.00 93.81 82 VAL A CA 1
ATOM 679 C C . VAL A 1 82 ? 23.233 1.257 -30.585 1.00 93.81 82 VAL A C 1
ATOM 681 O O . VAL A 1 82 ? 23.999 1.169 -31.539 1.00 93.81 82 VAL A O 1
ATOM 684 N N . ALA A 1 83 ? 21.995 1.742 -30.726 1.00 94.06 83 ALA A N 1
ATOM 685 C CA . ALA A 1 83 ? 21.460 2.150 -32.026 1.00 94.06 83 ALA A CA 1
ATOM 686 C C . ALA A 1 83 ? 22.276 3.277 -32.686 1.00 94.06 83 ALA A C 1
ATOM 688 O O . ALA A 1 83 ? 22.433 3.290 -33.908 1.00 94.06 83 ALA A O 1
ATOM 689 N N . ASN A 1 84 ? 22.774 4.225 -31.889 1.00 94.50 84 ASN A N 1
ATOM 690 C CA . ASN A 1 84 ? 23.604 5.329 -32.362 1.00 94.50 84 ASN A CA 1
ATOM 691 C C . ASN A 1 84 ? 25.013 4.858 -32.723 1.00 94.50 84 ASN A C 1
ATOM 693 O O . ASN A 1 84 ? 25.518 5.265 -33.759 1.00 94.50 84 ASN A O 1
ATOM 697 N N . SER A 1 85 ? 25.615 3.966 -31.933 1.00 92.12 85 SER A N 1
ATOM 698 C CA . SER A 1 85 ? 26.905 3.352 -32.257 1.00 92.12 85 SER A CA 1
ATOM 699 C C . SER A 1 85 ? 26.849 2.597 -33.582 1.00 92.12 85 SER A C 1
ATOM 701 O O . SER A 1 85 ? 27.723 2.798 -34.414 1.00 92.12 85 SER A O 1
ATOM 703 N N . ILE A 1 86 ? 25.789 1.816 -33.826 1.00 89.38 86 ILE A N 1
ATOM 704 C CA . ILE A 1 86 ? 25.585 1.149 -35.123 1.00 89.38 86 ILE A CA 1
ATOM 705 C C . ILE A 1 86 ? 25.406 2.186 -36.241 1.00 89.38 86 ILE A C 1
ATOM 707 O O . ILE A 1 86 ? 25.925 2.021 -37.333 1.00 89.38 86 ILE A O 1
ATOM 711 N N . ALA A 1 87 ? 24.696 3.289 -35.982 1.00 90.19 87 ALA A N 1
ATOM 712 C CA . ALA A 1 87 ? 24.469 4.330 -36.984 1.00 90.19 87 ALA A CA 1
ATOM 713 C C . ALA A 1 87 ? 25.718 5.140 -37.372 1.00 90.19 87 ALA A C 1
ATOM 715 O O . ALA A 1 87 ? 25.655 5.848 -38.373 1.00 90.19 87 ALA A O 1
ATOM 716 N N . LEU A 1 88 ? 26.788 5.085 -36.574 1.00 92.44 88 LEU A N 1
ATOM 717 C CA . LEU A 1 88 ? 28.059 5.758 -36.849 1.00 92.44 88 LEU A CA 1
ATOM 718 C C . LEU A 1 88 ? 29.009 4.916 -37.708 1.00 92.44 88 LEU A C 1
ATOM 720 O O . LEU A 1 88 ? 30.021 5.444 -38.162 1.00 92.44 88 LEU A O 1
ATOM 724 N N . LEU A 1 89 ? 28.710 3.630 -37.907 1.00 88.44 89 LEU A N 1
ATOM 725 C CA . LEU A 1 89 ? 29.494 2.769 -38.786 1.00 88.44 89 LEU A CA 1
ATOM 726 C C . LEU A 1 89 ? 29.376 3.254 -40.232 1.00 88.44 89 LEU A C 1
ATOM 728 O O . LEU A 1 89 ? 28.316 3.721 -40.658 1.00 88.44 89 LEU A O 1
ATOM 732 N N . SER A 1 90 ? 30.471 3.147 -40.984 1.00 83.69 90 SER A N 1
ATOM 733 C CA . SER A 1 90 ? 30.408 3.341 -42.429 1.00 83.69 90 SER A CA 1
ATOM 734 C C . SER A 1 90 ? 29.685 2.161 -43.085 1.00 83.69 90 SER A C 1
ATOM 736 O O . SER A 1 90 ? 29.627 1.069 -42.526 1.00 83.69 90 SER A O 1
ATOM 738 N N . GLU A 1 91 ? 29.161 2.361 -44.293 1.00 83.62 91 GLU A N 1
ATOM 739 C CA . GLU A 1 91 ? 28.476 1.301 -45.049 1.00 83.62 91 GLU A CA 1
ATOM 740 C C . GLU A 1 91 ? 29.401 0.100 -45.324 1.00 83.62 91 GLU A C 1
ATOM 742 O O . GLU A 1 91 ? 28.968 -1.048 -45.299 1.00 83.62 91 GLU A O 1
ATOM 747 N N . ILE A 1 92 ? 30.701 0.359 -45.509 1.00 80.62 92 ILE A N 1
ATOM 748 C CA . ILE A 1 92 ? 31.717 -0.685 -45.694 1.00 80.62 92 ILE A CA 1
ATOM 749 C C . ILE A 1 92 ? 31.947 -1.453 -44.385 1.00 80.62 92 ILE A C 1
ATOM 751 O O . ILE A 1 92 ? 32.002 -2.680 -44.408 1.00 80.62 92 ILE A O 1
ATOM 755 N N . ASP A 1 93 ? 32.044 -0.757 -43.248 1.00 83.69 93 ASP A N 1
ATOM 756 C CA . ASP A 1 93 ? 32.214 -1.404 -41.941 1.00 83.69 93 ASP A CA 1
ATOM 757 C C . ASP A 1 93 ? 30.982 -2.233 -41.561 1.00 83.69 93 ASP A C 1
ATOM 759 O O . ASP A 1 93 ? 31.123 -3.327 -41.025 1.00 83.69 93 ASP A O 1
ATOM 763 N N . GLU A 1 94 ? 29.775 -1.746 -41.863 1.00 82.69 94 GLU A N 1
ATOM 764 C CA . GLU A 1 94 ? 28.525 -2.475 -41.623 1.00 82.69 94 GLU A CA 1
ATOM 765 C C . GLU A 1 94 ? 28.502 -3.803 -42.396 1.00 82.69 94 GLU A C 1
ATOM 767 O O . GLU A 1 94 ? 28.266 -4.851 -41.796 1.00 82.69 94 GLU A O 1
ATOM 772 N N . LEU A 1 95 ? 28.841 -3.779 -43.692 1.00 82.62 95 LEU A N 1
ATOM 773 C CA . LEU A 1 95 ? 28.908 -4.981 -44.532 1.00 82.62 95 LEU A CA 1
ATOM 774 C C . LEU A 1 95 ? 29.989 -5.965 -44.067 1.00 82.62 95 LEU A C 1
ATOM 776 O O . LEU A 1 95 ? 29.743 -7.169 -44.022 1.00 82.62 95 LEU A O 1
ATOM 780 N N . LEU A 1 96 ? 31.175 -5.464 -43.704 1.00 83.50 96 LEU A N 1
ATOM 781 C CA . LEU A 1 96 ? 32.269 -6.299 -43.203 1.00 83.50 96 LEU A CA 1
ATOM 782 C C . LEU A 1 96 ? 31.911 -6.973 -41.878 1.00 83.50 96 LEU A C 1
ATOM 784 O O . LEU A 1 96 ? 32.254 -8.134 -41.674 1.00 83.50 96 LEU A O 1
ATOM 788 N N . LEU A 1 97 ? 31.238 -6.262 -40.973 1.00 83.19 97 LEU A N 1
ATOM 789 C CA . LEU A 1 97 ? 30.833 -6.807 -39.680 1.00 83.19 97 LEU A CA 1
ATOM 790 C C . LEU A 1 97 ? 29.695 -7.825 -39.824 1.00 83.19 97 LEU A C 1
ATOM 792 O O . LEU A 1 97 ? 29.757 -8.884 -39.201 1.00 83.19 97 LEU A O 1
ATOM 796 N N . ASP A 1 98 ? 28.697 -7.552 -40.667 1.00 82.88 98 ASP A N 1
ATOM 797 C CA . ASP A 1 98 ? 27.609 -8.501 -40.927 1.00 82.88 98 ASP A CA 1
ATOM 798 C C . ASP A 1 98 ? 28.131 -9.819 -41.536 1.00 82.88 98 ASP A C 1
ATOM 800 O O . ASP A 1 98 ? 27.697 -10.897 -41.117 1.00 82.88 98 ASP A O 1
ATOM 804 N N . ASP A 1 99 ? 29.103 -9.748 -42.455 1.00 80.38 99 ASP A N 1
ATOM 805 C CA . ASP A 1 99 ? 29.730 -10.925 -43.077 1.00 80.38 99 ASP A CA 1
ATOM 806 C C . ASP A 1 99 ? 30.682 -11.660 -42.110 1.00 80.38 99 ASP A C 1
ATOM 808 O O . ASP A 1 99 ? 30.613 -12.882 -41.952 1.00 80.38 99 ASP A O 1
ATOM 812 N N . ALA A 1 100 ? 31.531 -10.923 -41.382 1.00 77.31 100 ALA A N 1
ATOM 813 C CA . ALA A 1 100 ? 32.544 -11.506 -40.498 1.00 77.31 100 ALA A CA 1
ATOM 814 C C . ALA A 1 100 ? 31.962 -12.183 -39.250 1.00 77.31 100 ALA A C 1
ATOM 816 O O . ALA A 1 100 ? 32.507 -13.185 -38.781 1.00 77.31 100 ALA A O 1
ATOM 817 N N . PHE A 1 101 ? 30.882 -11.642 -38.682 1.00 71.62 101 PHE A N 1
ATOM 818 C CA . PHE A 1 101 ? 30.324 -12.133 -37.420 1.00 71.62 101 PHE A CA 1
ATOM 819 C C . PHE A 1 101 ? 29.139 -13.087 -37.590 1.00 71.62 101 PHE A C 1
ATOM 821 O O . PHE A 1 101 ? 28.656 -13.604 -36.580 1.00 71.62 101 PHE A O 1
ATOM 828 N N . GLN A 1 102 ? 28.677 -13.334 -38.826 1.00 69.44 102 GLN A N 1
ATOM 829 C CA . GLN A 1 102 ? 27.520 -14.190 -39.129 1.00 69.44 102 GLN A CA 1
ATOM 830 C C . GLN A 1 102 ? 26.347 -13.924 -38.177 1.00 69.44 102 GLN A C 1
ATOM 832 O O . GLN A 1 102 ? 25.797 -14.835 -37.548 1.00 69.44 102 GLN A O 1
ATOM 837 N N . HIS A 1 103 ? 26.007 -12.648 -37.992 1.00 69.94 103 HIS A N 1
ATOM 838 C CA . HIS A 1 103 ? 24.966 -12.276 -37.048 1.00 69.94 103 HIS A CA 1
ATOM 839 C C . HIS A 1 103 ? 23.648 -12.988 -37.392 1.00 69.94 103 HIS A C 1
ATOM 841 O O . HIS A 1 103 ? 23.232 -13.042 -38.547 1.00 69.94 103 HIS A O 1
ATOM 847 N N . SER A 1 104 ? 22.929 -13.478 -36.376 1.00 73.69 104 SER A N 1
ATOM 848 C CA . SER A 1 104 ? 21.572 -14.026 -36.560 1.00 73.69 104 SER A CA 1
ATOM 849 C C . SER A 1 104 ? 20.556 -12.967 -37.010 1.00 73.69 104 SER A C 1
ATOM 851 O O . SER A 1 104 ? 19.431 -13.295 -37.385 1.00 73.69 104 SER A O 1
ATOM 853 N N . MET A 1 105 ? 20.947 -11.692 -36.958 1.00 81.88 105 MET A N 1
ATOM 854 C CA . MET A 1 105 ? 20.172 -10.532 -37.366 1.00 81.88 105 MET A CA 1
ATOM 855 C C . MET A 1 105 ? 21.128 -9.457 -37.909 1.00 81.88 105 MET A C 1
ATOM 857 O O . MET A 1 105 ? 22.033 -9.078 -37.166 1.00 81.88 105 MET A O 1
ATOM 861 N N . PRO A 1 106 ? 20.924 -8.922 -39.126 1.00 87.88 106 PRO A N 1
ATOM 862 C CA . PRO A 1 106 ? 21.765 -7.860 -39.686 1.00 87.88 106 PRO A CA 1
ATOM 863 C C . PRO A 1 106 ? 21.819 -6.608 -38.803 1.00 87.88 106 PRO A C 1
ATOM 865 O O . PRO A 1 106 ? 20.820 -6.262 -38.155 1.00 87.88 106 PRO A O 1
ATOM 868 N N . LEU A 1 107 ? 22.942 -5.887 -38.813 1.00 87.56 107 LEU A N 1
ATOM 869 C CA . LEU A 1 107 ? 23.160 -4.675 -38.010 1.00 87.56 107 LEU A CA 1
ATOM 870 C C . LEU A 1 107 ? 22.071 -3.615 -38.226 1.00 87.56 107 LEU A C 1
ATOM 872 O O . LEU A 1 107 ? 21.554 -3.041 -37.258 1.00 87.56 107 LEU A O 1
ATOM 876 N N . GLN A 1 108 ? 21.625 -3.422 -39.468 1.00 86.75 108 GLN A N 1
ATOM 877 C CA . GLN A 1 108 ? 20.526 -2.512 -39.788 1.00 86.75 108 GLN A CA 1
ATOM 878 C C . GLN A 1 108 ? 19.217 -2.893 -39.066 1.00 86.75 108 GLN A C 1
ATOM 880 O O . GLN A 1 108 ? 18.480 -2.033 -38.561 1.00 86.75 108 GLN A O 1
ATOM 885 N N . GLN A 1 109 ? 18.929 -4.195 -38.980 1.00 88.81 109 GLN A N 1
ATOM 886 C CA . GLN A 1 109 ? 17.748 -4.722 -38.301 1.00 88.81 109 GLN A CA 1
ATOM 887 C C . GLN A 1 109 ? 17.901 -4.637 -36.777 1.00 88.81 109 GLN A C 1
ATOM 889 O O . GLN A 1 109 ? 16.951 -4.234 -36.098 1.00 88.81 109 GLN A O 1
ATOM 894 N N . GLN A 1 110 ? 19.097 -4.898 -36.240 1.00 89.62 110 GLN A N 1
ATOM 895 C CA . GLN A 1 110 ? 19.401 -4.693 -34.821 1.00 89.62 110 GLN A CA 1
ATOM 896 C C . GLN A 1 110 ? 19.212 -3.224 -34.417 1.00 89.62 110 GLN A C 1
ATOM 898 O O . GLN A 1 110 ? 18.541 -2.936 -33.429 1.00 89.62 110 GLN A O 1
ATOM 903 N N . LYS A 1 111 ? 19.704 -2.267 -35.213 1.00 92.94 111 LYS A N 1
ATOM 904 C CA . LYS A 1 111 ? 19.496 -0.823 -34.998 1.00 92.94 111 LYS A CA 1
ATOM 905 C C . LYS A 1 111 ? 18.014 -0.456 -34.939 1.00 92.94 111 LYS A C 1
ATOM 907 O O . LYS A 1 111 ? 17.600 0.308 -34.062 1.00 92.94 111 LYS A O 1
ATOM 912 N N . LYS A 1 112 ? 17.203 -0.991 -35.859 1.00 94.00 112 LYS A N 1
ATOM 913 C CA . LYS A 1 112 ? 15.748 -0.777 -35.861 1.00 94.00 112 LYS A CA 1
ATOM 914 C C . LYS A 1 112 ? 15.105 -1.344 -34.594 1.00 94.00 112 LYS A C 1
ATOM 916 O O . LYS A 1 112 ? 14.312 -0.643 -33.967 1.00 94.00 112 LYS A O 1
ATOM 921 N N . LEU A 1 113 ? 15.488 -2.557 -34.193 1.00 94.19 113 LEU A N 1
ATOM 922 C CA . LEU A 1 113 ? 15.014 -3.198 -32.967 1.00 94.19 113 LEU A CA 1
ATOM 923 C C . LEU A 1 113 ? 15.373 -2.370 -31.725 1.00 94.19 113 LEU A C 1
ATOM 925 O O . LEU A 1 113 ? 14.502 -2.091 -30.911 1.00 94.19 113 LEU A O 1
ATOM 929 N N . MET A 1 114 ? 16.621 -1.910 -31.601 1.00 96.00 114 MET A N 1
ATOM 930 C CA . MET A 1 114 ? 17.068 -1.095 -30.465 1.00 96.00 114 MET A CA 1
ATOM 931 C C . MET A 1 114 ? 16.262 0.205 -30.338 1.00 96.00 114 MET A C 1
ATOM 933 O O . MET A 1 114 ? 15.860 0.584 -29.239 1.00 96.00 114 MET A O 1
ATOM 937 N N . ARG A 1 115 ? 15.945 0.869 -31.457 1.00 95.88 115 ARG A N 1
ATOM 938 C CA . ARG A 1 115 ? 15.072 2.057 -31.450 1.00 95.88 115 ARG A CA 1
ATOM 939 C C . ARG A 1 115 ? 13.641 1.729 -31.027 1.00 95.88 115 ARG A C 1
ATOM 941 O O . ARG A 1 115 ? 13.050 2.488 -30.266 1.00 95.88 115 ARG A O 1
ATOM 948 N N . GLN A 1 116 ? 13.094 0.607 -31.496 1.00 96.12 116 GLN A N 1
ATOM 949 C CA . GLN A 1 116 ? 11.762 0.149 -31.094 1.00 96.12 116 GLN A CA 1
ATOM 950 C C . GLN A 1 116 ? 11.706 -0.191 -29.602 1.00 96.12 116 GLN A C 1
ATOM 952 O O . GLN A 1 116 ? 10.770 0.223 -28.926 1.00 96.12 116 GLN A O 1
ATOM 957 N N . LEU A 1 117 ? 12.719 -0.883 -29.077 1.00 95.06 117 LEU A N 1
ATOM 958 C CA . LEU A 1 117 ? 12.818 -1.214 -27.657 1.00 95.06 117 LEU A CA 1
ATOM 959 C C . LEU A 1 117 ? 12.939 0.044 -26.793 1.00 95.06 117 LEU A C 1
ATOM 961 O O . LEU A 1 117 ? 12.248 0.145 -25.784 1.00 95.06 117 LEU A O 1
ATOM 965 N N . ALA A 1 118 ? 13.743 1.031 -27.204 1.00 96.19 118 ALA A N 1
ATOM 966 C CA . ALA A 1 118 ? 13.808 2.320 -26.514 1.00 96.19 118 ALA A CA 1
ATOM 967 C C . ALA A 1 118 ? 12.425 2.995 -26.449 1.00 96.19 118 ALA A C 1
ATOM 969 O O . ALA A 1 118 ? 11.976 3.349 -25.364 1.00 96.19 118 ALA A O 1
ATOM 970 N N . ALA A 1 119 ? 11.714 3.079 -27.579 1.00 95.06 119 ALA A N 1
ATOM 971 C CA . ALA A 1 119 ? 10.379 3.676 -27.640 1.00 95.06 119 ALA A CA 1
ATOM 972 C C . ALA A 1 119 ? 9.329 2.908 -26.813 1.00 95.06 119 ALA A C 1
ATOM 974 O O . ALA A 1 119 ? 8.458 3.518 -26.200 1.00 95.06 119 ALA A O 1
ATOM 975 N N . GLN A 1 120 ? 9.406 1.573 -26.764 1.00 94.19 120 GLN A N 1
ATOM 976 C CA . GLN A 1 120 ? 8.534 0.759 -25.910 1.00 94.19 120 GLN A CA 1
ATOM 977 C C . GLN A 1 120 ? 8.798 1.008 -24.423 1.00 94.19 120 GLN A C 1
ATOM 979 O O . GLN A 1 120 ? 7.853 1.100 -23.640 1.00 94.19 120 GLN A O 1
ATOM 984 N N . VAL A 1 121 ? 10.069 1.129 -24.029 1.00 92.12 121 VAL A N 1
ATOM 985 C CA . VAL A 1 121 ? 10.437 1.454 -22.648 1.00 92.12 121 VAL A CA 1
ATOM 986 C C . VAL A 1 121 ? 9.989 2.871 -22.287 1.00 92.12 121 VAL A C 1
ATOM 988 O O . VAL A 1 121 ? 9.445 3.053 -21.202 1.00 92.12 121 VAL A O 1
ATOM 991 N N . ASP A 1 122 ? 10.127 3.845 -23.189 1.00 91.62 122 ASP A N 1
ATOM 992 C CA . ASP A 1 122 ? 9.600 5.202 -22.988 1.00 91.62 122 ASP A CA 1
ATOM 993 C C . ASP A 1 122 ? 8.078 5.191 -22.817 1.00 91.62 122 ASP A C 1
ATOM 995 O O . ASP A 1 122 ? 7.567 5.733 -21.842 1.00 91.62 122 ASP A O 1
ATOM 999 N N . GLY A 1 123 ? 7.353 4.479 -23.685 1.00 89.56 123 GLY A N 1
ATOM 1000 C CA . GLY A 1 123 ? 5.903 4.320 -23.563 1.00 89.56 123 GLY A CA 1
ATOM 1001 C C . GLY A 1 123 ? 5.480 3.643 -22.255 1.00 89.56 123 GLY A C 1
ATOM 1002 O O . GLY A 1 123 ? 4.462 4.009 -21.669 1.00 89.56 123 GLY A O 1
ATOM 1003 N N . LEU A 1 124 ? 6.274 2.694 -21.747 1.00 86.38 124 LEU A N 1
ATOM 1004 C CA . LEU A 1 124 ? 6.059 2.096 -20.429 1.00 86.38 124 LEU A CA 1
ATOM 1005 C C . LEU A 1 124 ? 6.312 3.103 -19.300 1.00 86.38 124 LEU A C 1
ATOM 1007 O O . LEU A 1 124 ? 5.528 3.150 -18.357 1.00 86.38 124 LEU A O 1
ATOM 1011 N N . ILE A 1 125 ? 7.385 3.895 -19.373 1.00 85.25 125 ILE A N 1
ATOM 1012 C CA . ILE A 1 125 ? 7.695 4.938 -18.386 1.00 85.25 125 ILE A CA 1
ATOM 1013 C C . ILE A 1 125 ? 6.583 5.987 -18.364 1.00 85.25 125 ILE A C 1
ATOM 1015 O O . ILE A 1 125 ? 6.107 6.340 -17.286 1.00 85.25 125 ILE A O 1
ATOM 1019 N N . ASP A 1 126 ? 6.136 6.444 -19.529 1.00 84.19 126 ASP A N 1
ATOM 1020 C CA . ASP A 1 126 ? 5.050 7.409 -19.661 1.00 84.19 126 ASP A CA 1
ATOM 1021 C C . ASP A 1 126 ? 3.740 6.824 -19.150 1.00 84.19 126 ASP A C 1
ATOM 1023 O O . ASP A 1 126 ? 3.067 7.460 -18.346 1.00 84.19 126 ASP A O 1
ATOM 1027 N N . GLY A 1 127 ? 3.421 5.578 -19.508 1.00 78.50 127 GLY A N 1
ATOM 1028 C CA . GLY A 1 127 ? 2.279 4.856 -18.959 1.00 78.50 127 GLY A CA 1
ATOM 1029 C C . GLY A 1 127 ? 2.356 4.728 -17.440 1.00 78.50 127 GLY A C 1
ATOM 1030 O O . GLY A 1 127 ? 1.359 4.938 -16.760 1.00 78.50 127 GLY A O 1
ATOM 1031 N N . MET A 1 128 ? 3.533 4.458 -16.876 1.00 75.56 128 MET A N 1
ATOM 1032 C CA . MET A 1 128 ? 3.736 4.432 -15.428 1.00 75.56 128 MET A CA 1
ATOM 1033 C C . MET A 1 128 ? 3.534 5.817 -14.808 1.00 75.56 128 MET A C 1
ATOM 1035 O O . MET A 1 128 ? 2.809 5.913 -13.832 1.00 75.56 128 MET A O 1
ATOM 1039 N N . ARG A 1 129 ? 4.089 6.886 -15.387 1.00 74.81 129 ARG A N 1
ATOM 1040 C CA . ARG A 1 129 ? 3.912 8.273 -14.912 1.00 74.81 129 ARG A CA 1
ATOM 1041 C C . ARG A 1 129 ? 2.463 8.765 -15.038 1.00 74.81 129 ARG A C 1
ATOM 1043 O O . ARG A 1 129 ? 2.012 9.550 -14.212 1.00 74.81 129 ARG A O 1
ATOM 1050 N N . GLN A 1 130 ? 1.747 8.307 -16.064 1.00 68.50 130 GLN A N 1
ATOM 1051 C CA . GLN A 1 130 ? 0.353 8.655 -16.359 1.00 68.50 130 GLN A CA 1
ATOM 1052 C C . GLN A 1 130 ? -0.658 7.741 -15.672 1.00 68.50 130 GLN A C 1
ATOM 1054 O O . GLN A 1 130 ? -1.829 8.113 -15.571 1.00 68.50 130 GLN A O 1
ATOM 1059 N N . THR A 1 131 ? -0.247 6.551 -15.211 1.00 59.94 131 THR A N 1
ATOM 1060 C CA . THR A 1 131 ? -1.092 5.695 -14.380 1.00 59.94 131 THR A CA 1
ATOM 1061 C C . THR A 1 131 ? -1.382 6.512 -13.146 1.00 59.94 131 THR A C 1
ATOM 1063 O O . THR A 1 131 ? -0.525 6.637 -12.273 1.00 59.94 131 THR A O 1
ATOM 1066 N N . SER A 1 132 ? -2.568 7.127 -13.129 1.00 52.66 132 SER A N 1
ATOM 1067 C CA . SER A 1 132 ? -2.950 8.015 -12.047 1.00 52.66 132 SER A CA 1
ATOM 1068 C C 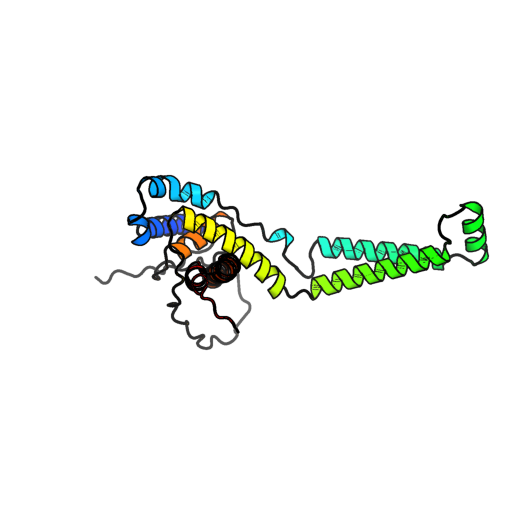. SER A 1 132 ? -2.657 7.286 -10.749 1.00 52.66 132 SER A C 1
ATOM 1070 O O . SER A 1 132 ? -3.127 6.160 -10.548 1.00 52.66 132 SER A O 1
ATOM 1072 N N . THR A 1 133 ? -1.868 7.928 -9.894 1.00 58.06 133 THR A N 1
ATOM 1073 C CA . THR A 1 133 ? -1.688 7.545 -8.494 1.00 58.06 133 THR A CA 1
ATOM 1074 C C . THR A 1 133 ? -3.013 7.038 -7.921 1.00 58.06 133 THR A C 1
ATOM 1076 O O . THR A 1 133 ? -3.065 5.961 -7.348 1.00 58.06 133 THR A O 1
ATOM 1079 N N . SER A 1 134 ? -4.130 7.680 -8.284 1.00 61.50 134 SER A N 1
ATOM 1080 C CA . SER A 1 134 ? -5.489 7.264 -7.938 1.00 61.50 134 SER A CA 1
ATOM 1081 C C . SER A 1 134 ? -5.866 5.794 -8.213 1.00 61.50 134 SER A C 1
ATOM 1083 O O . SER A 1 134 ? -6.553 5.211 -7.379 1.00 61.50 134 SER A O 1
ATOM 1085 N N . THR A 1 135 ? -5.464 5.165 -9.328 1.00 67.06 135 THR A N 1
ATOM 1086 C CA . THR A 1 135 ? -5.920 3.801 -9.685 1.00 67.06 135 THR A CA 1
ATOM 1087 C C . THR A 1 135 ? -5.088 2.726 -8.994 1.00 67.06 135 THR A C 1
ATOM 1089 O O . THR A 1 135 ? -5.646 1.783 -8.430 1.00 67.06 135 THR A O 1
ATOM 1092 N N . SER A 1 136 ? -3.763 2.878 -8.997 1.00 68.12 136 SER A N 1
ATOM 1093 C CA . SER A 1 136 ? -2.843 1.979 -8.293 1.00 68.12 136 SER A CA 1
ATOM 1094 C C . SER A 1 136 ? -2.984 2.116 -6.775 1.00 68.12 136 SER A C 1
ATOM 1096 O O . SER A 1 136 ? -3.093 1.102 -6.087 1.00 68.12 136 SER A O 1
ATOM 1098 N N . GLU A 1 137 ? -3.101 3.341 -6.252 1.00 72.00 137 GLU A N 1
ATOM 1099 C CA . GLU A 1 137 ? -3.418 3.590 -4.841 1.00 72.00 137 GLU A CA 1
ATOM 1100 C C . GLU A 1 137 ? -4.776 3.009 -4.471 1.00 72.00 137 GLU A C 1
ATOM 1102 O O . GLU A 1 137 ? -4.903 2.379 -3.428 1.00 72.00 137 GLU A O 1
ATOM 1107 N N . ARG A 1 138 ? -5.804 3.176 -5.315 1.00 77.75 138 ARG A N 1
ATOM 1108 C CA . ARG A 1 138 ? -7.122 2.585 -5.057 1.00 77.75 138 ARG A CA 1
ATOM 1109 C C . ARG A 1 138 ? -7.051 1.063 -5.016 1.00 77.75 138 ARG A C 1
ATOM 1111 O O . ARG A 1 138 ? -7.656 0.468 -4.132 1.00 77.75 138 ARG A O 1
ATOM 1118 N N . LEU A 1 139 ? -6.323 0.422 -5.928 1.00 80.69 139 LEU A N 1
ATOM 1119 C CA . LEU A 1 139 ? -6.147 -1.032 -5.905 1.00 80.69 139 LEU A CA 1
ATOM 1120 C C . LEU A 1 139 ? -5.409 -1.486 -4.638 1.00 80.69 139 LEU A C 1
ATOM 1122 O O . LEU A 1 139 ? -5.833 -2.443 -3.992 1.00 80.69 139 LEU A O 1
ATOM 1126 N N . LEU A 1 140 ? -4.360 -0.764 -4.242 1.00 78.62 140 LEU A N 1
ATOM 1127 C CA . LEU A 1 140 ? -3.627 -1.035 -3.010 1.00 78.62 140 LEU A CA 1
ATOM 1128 C C . LEU A 1 140 ? -4.524 -0.886 -1.773 1.00 78.62 140 LEU A C 1
ATOM 1130 O O . LEU A 1 140 ? -4.588 -1.802 -0.955 1.00 78.62 140 LEU A O 1
ATOM 1134 N N . LEU A 1 141 ? -5.272 0.217 -1.681 1.00 83.31 141 LEU A N 1
ATOM 1135 C CA . LEU A 1 141 ? -6.239 0.475 -0.613 1.00 83.31 141 LEU A CA 1
ATOM 1136 C C . LEU A 1 141 ? -7.317 -0.609 -0.555 1.00 83.31 141 LEU A C 1
ATOM 1138 O O . LEU A 1 141 ? -7.695 -1.038 0.530 1.00 83.31 141 LEU A O 1
ATOM 1142 N N . ARG A 1 142 ? -7.789 -1.105 -1.704 1.00 86.31 142 ARG A N 1
ATOM 1143 C CA . ARG A 1 142 ? -8.748 -2.217 -1.759 1.00 86.31 142 ARG A CA 1
ATOM 1144 C C . ARG A 1 142 ? -8.162 -3.506 -1.199 1.00 86.31 142 ARG A C 1
ATOM 1146 O O . ARG A 1 142 ? -8.818 -4.160 -0.396 1.00 86.31 142 ARG A O 1
ATOM 1153 N N . LEU A 1 143 ? -6.944 -3.869 -1.599 1.00 84.44 143 LEU A N 1
ATOM 1154 C CA . LEU A 1 143 ? -6.287 -5.098 -1.145 1.00 84.44 143 LEU A CA 1
ATOM 1155 C C . LEU A 1 143 ? -5.944 -5.043 0.348 1.00 84.44 143 LEU A C 1
ATOM 1157 O O . LEU A 1 143 ? -6.274 -5.966 1.094 1.00 84.44 143 LEU A O 1
ATOM 1161 N N . GLN A 1 144 ? -5.327 -3.948 0.797 1.00 85.69 144 GLN A N 1
ATOM 1162 C CA . GLN A 1 144 ? -5.010 -3.723 2.207 1.00 85.69 144 GLN A CA 1
ATOM 1163 C C . GLN A 1 144 ? -6.289 -3.649 3.051 1.00 85.69 144 GLN A C 1
ATOM 1165 O O . GLN A 1 144 ? -6.382 -4.309 4.084 1.00 85.69 144 GLN A O 1
ATOM 1170 N N . GLY A 1 145 ? -7.297 -2.911 2.579 1.00 88.25 145 GLY A N 1
ATOM 1171 C CA . GLY A 1 145 ? -8.596 -2.792 3.228 1.00 88.25 145 GLY A CA 1
ATOM 1172 C C . GLY A 1 145 ? -9.307 -4.137 3.343 1.00 88.25 145 GLY A C 1
ATOM 1173 O O . GLY A 1 145 ? -9.804 -4.473 4.410 1.00 88.25 145 GLY A O 1
ATOM 1174 N N . ALA A 1 146 ? -9.315 -4.960 2.293 1.00 86.44 146 ALA A N 1
ATOM 1175 C CA . ALA A 1 146 ? -9.923 -6.289 2.347 1.00 86.44 146 ALA A CA 1
ATOM 1176 C C . ALA A 1 146 ? -9.191 -7.236 3.312 1.00 86.44 146 ALA A C 1
ATOM 1178 O O . ALA A 1 146 ? -9.845 -7.969 4.055 1.00 86.44 146 ALA A O 1
ATOM 1179 N N . SER A 1 147 ? -7.854 -7.199 3.341 1.00 86.31 147 SER A N 1
ATOM 1180 C CA . SER A 1 147 ? -7.056 -7.964 4.310 1.00 86.31 147 SER A CA 1
ATOM 1181 C C . SER A 1 147 ? -7.389 -7.561 5.751 1.00 86.31 147 SER A C 1
ATOM 1183 O O . SER A 1 147 ? -7.678 -8.414 6.593 1.00 86.31 147 SER A O 1
ATOM 1185 N N . LEU A 1 148 ? -7.456 -6.250 6.004 1.00 89.00 148 LEU A N 1
ATOM 1186 C CA . LEU A 1 148 ? -7.853 -5.685 7.289 1.00 89.00 148 LEU A CA 1
ATOM 1187 C C . LEU A 1 148 ? -9.262 -6.123 7.694 1.00 89.00 148 LEU A C 1
ATOM 1189 O O . LEU A 1 148 ? -9.444 -6.636 8.793 1.00 89.00 148 LEU A O 1
ATOM 1193 N N . LEU A 1 149 ? -10.251 -5.988 6.809 1.00 89.19 149 LEU A N 1
ATOM 1194 C CA . LEU A 1 149 ? -11.633 -6.387 7.094 1.00 89.19 149 LEU A CA 1
ATOM 1195 C C . LEU A 1 149 ? -11.758 -7.882 7.386 1.00 89.19 149 LEU A C 1
ATOM 1197 O O . LEU A 1 149 ? -12.512 -8.268 8.275 1.00 89.19 149 LEU A O 1
ATOM 1201 N N . LYS A 1 150 ? -11.000 -8.725 6.676 1.00 87.50 150 LYS A N 1
ATOM 1202 C CA . LYS A 1 150 ? -10.956 -10.164 6.947 1.00 87.50 150 LYS A CA 1
ATOM 1203 C C . LYS A 1 150 ? -10.448 -10.442 8.362 1.00 87.50 150 LYS A C 1
ATOM 1205 O O . LYS A 1 150 ? -11.014 -11.291 9.045 1.00 87.50 150 LYS A O 1
ATOM 1210 N N . GLN A 1 151 ? -9.408 -9.737 8.803 1.00 88.44 151 GLN A N 1
ATOM 1211 C CA . GLN A 1 151 ? -8.853 -9.903 10.146 1.00 88.44 151 GLN A CA 1
ATOM 1212 C C . GLN A 1 151 ? -9.796 -9.354 11.225 1.00 88.44 151 GLN A C 1
ATOM 1214 O O . GLN A 1 151 ? -10.072 -10.044 12.201 1.00 88.44 151 GLN A O 1
ATOM 1219 N N . LEU A 1 152 ? -10.379 -8.171 11.013 1.00 90.12 152 LEU A N 1
ATOM 1220 C CA . LEU A 1 152 ? -11.397 -7.605 11.904 1.00 90.12 152 LEU A CA 1
ATOM 1221 C C . LEU A 1 152 ? -12.618 -8.527 12.033 1.00 90.12 152 LEU A C 1
ATOM 1223 O O . LEU A 1 152 ? -13.127 -8.718 13.133 1.00 90.12 152 LEU A O 1
ATOM 1227 N N . GLY A 1 153 ? -13.043 -9.156 10.934 1.00 88.12 153 GLY A N 1
ATOM 1228 C CA . GLY A 1 153 ? -14.129 -10.134 10.933 1.00 88.12 153 GLY A CA 1
ATOM 1229 C C . GLY A 1 153 ? -13.827 -11.378 11.772 1.00 88.12 153 GLY A C 1
ATOM 1230 O O . GLY A 1 153 ? -14.706 -11.834 12.500 1.00 88.12 153 GLY A O 1
ATOM 1231 N N . LYS A 1 154 ? -12.590 -11.898 11.734 1.00 89.00 154 LYS A N 1
ATOM 1232 C CA . LYS A 1 154 ? -12.166 -13.004 12.618 1.00 89.00 154 LYS A CA 1
ATOM 1233 C C . LYS A 1 154 ? -12.206 -12.609 14.092 1.00 89.00 154 LYS A C 1
ATOM 1235 O O . LYS A 1 154 ? -12.635 -13.401 14.919 1.00 89.00 154 LYS A O 1
ATOM 1240 N N . LEU A 1 155 ? -11.825 -11.369 14.391 1.00 89.19 155 LEU A N 1
ATOM 1241 C CA . LEU A 1 155 ? -11.863 -10.795 15.736 1.00 89.19 155 LEU A CA 1
ATOM 1242 C C . LEU A 1 155 ? -13.279 -10.394 16.191 1.00 89.19 155 LEU A C 1
ATOM 1244 O O . LEU A 1 155 ? -13.432 -9.773 17.239 1.00 89.19 155 LEU A O 1
ATOM 1248 N N . GLY A 1 156 ? -14.321 -10.691 15.406 1.00 86.94 156 GLY A N 1
ATOM 1249 C CA . GLY A 1 156 ? -15.706 -10.335 15.726 1.00 86.94 156 GLY A CA 1
ATOM 1250 C C . GLY A 1 156 ? -16.003 -8.832 15.666 1.00 86.94 156 GLY A C 1
ATOM 1251 O O . GLY A 1 156 ? -17.060 -8.392 16.118 1.00 86.94 156 GLY A O 1
ATOM 1252 N N . VAL A 1 157 ? -15.101 -8.022 15.104 1.00 87.88 157 VAL A N 1
ATOM 1253 C CA . VAL A 1 157 ? -15.259 -6.568 15.014 1.00 87.88 157 VAL A CA 1
ATOM 1254 C C . VAL A 1 157 ? -16.168 -6.217 13.841 1.00 87.88 157 VAL A C 1
ATOM 1256 O O . VAL A 1 157 ? -15.822 -6.380 12.667 1.00 87.88 157 VAL A O 1
ATOM 1259 N N . VAL A 1 158 ? -17.339 -5.663 14.153 1.00 84.06 158 VAL A N 1
ATOM 1260 C CA . VAL A 1 158 ? -18.277 -5.195 13.131 1.00 84.06 158 VAL A CA 1
ATOM 1261 C C . VAL A 1 158 ? -17.718 -3.946 12.448 1.00 84.06 158 VAL A C 1
ATOM 1263 O O . VAL A 1 158 ? -17.536 -2.894 13.062 1.00 84.06 158 VAL A O 1
ATOM 1266 N N . CYS A 1 159 ? -17.487 -4.044 11.142 1.00 78.62 159 CYS A N 1
ATOM 1267 C CA . CYS A 1 159 ? -16.910 -2.971 10.336 1.00 78.62 159 CYS A CA 1
ATOM 1268 C C . CYS A 1 159 ? -17.973 -1.938 9.927 1.00 78.62 159 CYS A C 1
ATOM 1270 O O . CYS A 1 159 ? -18.382 -1.859 8.769 1.00 78.62 159 CYS A O 1
ATOM 1272 N N . LYS A 1 160 ? -18.440 -1.151 10.903 1.00 76.62 160 LYS A N 1
ATOM 1273 C CA . LYS A 1 160 ? -19.237 0.063 10.674 1.00 76.62 160 LYS A CA 1
ATOM 1274 C C . LYS A 1 160 ? -18.309 1.272 10.582 1.00 76.62 160 LYS A C 1
ATOM 1276 O O . LYS A 1 160 ? -17.393 1.427 11.391 1.00 76.62 160 LYS A O 1
ATOM 1281 N N . ILE A 1 161 ? -18.560 2.132 9.601 1.00 68.56 161 ILE A N 1
ATOM 1282 C CA . ILE A 1 161 ? -17.868 3.411 9.437 1.00 68.56 161 ILE A CA 1
ATOM 1283 C C . ILE A 1 161 ? -18.887 4.496 9.774 1.00 68.56 161 ILE A C 1
ATOM 1285 O O . ILE A 1 161 ? -19.871 4.645 9.050 1.00 68.56 161 ILE A O 1
ATOM 1289 N N . ASN A 1 162 ? -18.670 5.231 10.864 1.00 64.56 162 ASN A N 1
ATOM 1290 C CA . ASN A 1 162 ? -19.482 6.409 11.164 1.00 64.56 162 ASN A CA 1
ATOM 1291 C C . ASN A 1 162 ? -19.018 7.575 10.282 1.00 64.56 162 ASN A C 1
ATOM 1293 O O . ASN A 1 162 ? -17.817 7.778 10.090 1.00 64.56 162 ASN A O 1
ATOM 1297 N N . ASN A 1 163 ? -19.977 8.325 9.736 1.00 53.44 163 ASN A N 1
ATOM 1298 C CA . ASN A 1 163 ? -19.719 9.538 8.955 1.00 53.44 163 ASN A CA 1
ATOM 1299 C C . ASN A 1 163 ? -19.678 10.801 9.829 1.00 53.44 163 ASN A C 1
ATOM 1301 O O . ASN A 1 163 ? -19.464 11.880 9.290 1.00 53.44 163 ASN A O 1
ATOM 1305 N N . ASP A 1 164 ? -19.859 10.670 11.146 1.00 49.91 164 ASP A N 1
ATOM 1306 C CA . ASP A 1 164 ? -20.113 11.782 12.072 1.00 49.91 164 ASP A CA 1
ATOM 1307 C C . ASP A 1 164 ? -18.855 12.576 12.448 1.00 49.91 164 ASP A C 1
ATOM 1309 O O . ASP A 1 164 ? -18.740 13.099 13.553 1.00 49.91 164 ASP A O 1
ATOM 1313 N N . PHE A 1 165 ? -17.906 12.701 11.522 1.00 49.81 165 PHE A N 1
ATOM 1314 C CA . PHE A 1 165 ? -17.005 13.837 11.584 1.00 49.81 165 PHE A CA 1
ATOM 1315 C C . PHE A 1 165 ? -17.844 15.041 11.167 1.00 49.81 165 PHE A C 1
ATOM 1317 O O . PHE A 1 165 ? -18.249 15.147 10.004 1.00 49.81 165 PHE A O 1
ATOM 1324 N N . GLN A 1 166 ? -18.130 15.940 12.112 1.00 40.88 166 GLN A N 1
ATOM 1325 C CA . GLN A 1 166 ? -18.461 17.307 11.732 1.00 40.88 166 GLN A CA 1
ATOM 1326 C C . GLN A 1 166 ? -17.375 17.724 10.748 1.00 40.88 166 GLN A C 1
ATOM 1328 O O . GLN A 1 166 ? -16.187 17.655 11.069 1.00 40.88 166 GLN A O 1
ATOM 1333 N N . LYS A 1 167 ? -17.773 18.063 9.516 1.00 37.69 167 LYS A N 1
ATOM 1334 C CA . LYS A 1 167 ? -16.894 18.824 8.641 1.00 37.69 167 LYS A CA 1
ATOM 1335 C C . LYS A 1 167 ? -16.456 19.995 9.506 1.00 37.69 167 LYS A C 1
ATOM 1337 O O . LYS A 1 167 ? -17.295 20.799 9.894 1.00 37.69 167 LYS A O 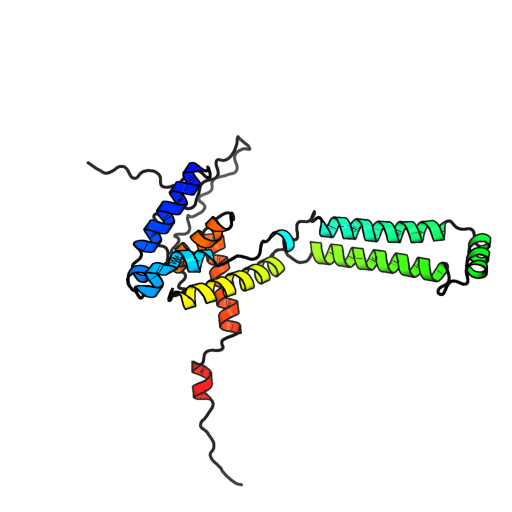1
ATOM 1342 N N . ILE A 1 168 ? -15.184 20.033 9.885 1.00 36.53 168 ILE A N 1
ATOM 1343 C CA . ILE A 1 168 ? -14.597 21.303 10.263 1.00 36.53 168 ILE A CA 1
ATOM 1344 C C . ILE A 1 168 ? -14.735 22.080 8.965 1.00 36.53 168 ILE A C 1
ATOM 1346 O O . ILE A 1 168 ? -14.079 21.738 7.975 1.00 36.53 168 ILE A O 1
ATOM 1350 N N . ASP A 1 169 ? -15.720 22.978 8.916 1.00 30.73 169 ASP A N 1
ATOM 1351 C CA . ASP A 1 169 ? -15.801 23.950 7.847 1.00 30.73 169 ASP A CA 1
ATOM 1352 C C . ASP A 1 169 ? -14.395 24.524 7.754 1.00 30.73 169 ASP A C 1
ATOM 1354 O O . ASP A 1 169 ? -13.829 24.975 8.753 1.00 30.73 169 ASP A O 1
ATOM 1358 N N . GLN A 1 170 ? -13.784 24.386 6.581 1.00 36.00 170 GLN A N 1
ATOM 1359 C CA . GLN A 1 170 ? -12.593 25.138 6.245 1.00 36.00 170 GLN A CA 1
ATOM 1360 C C . GLN A 1 170 ? -13.033 26.601 6.248 1.00 36.00 170 GLN A C 1
ATOM 1362 O O . GLN A 1 170 ? -13.366 27.163 5.213 1.00 36.00 170 GLN A O 1
ATOM 1367 N N . THR A 1 171 ? -13.137 27.199 7.432 1.00 28.48 171 THR A N 1
ATOM 1368 C CA . THR A 1 171 ? -13.113 28.639 7.584 1.00 28.48 171 THR A CA 1
ATOM 1369 C C . THR A 1 171 ? -11.757 29.053 7.067 1.00 28.48 171 THR A C 1
ATOM 1371 O O . THR A 1 171 ? -10.748 28.649 7.646 1.00 28.48 171 THR A O 1
ATOM 1374 N N . ASP A 1 172 ? -11.781 29.770 5.945 1.00 34.47 172 ASP A N 1
ATOM 1375 C CA . ASP A 1 172 ? -10.685 30.501 5.321 1.00 34.47 172 ASP A CA 1
ATOM 1376 C C . ASP A 1 172 ? -9.550 30.823 6.304 1.00 34.47 172 ASP A C 1
ATOM 1378 O O . ASP A 1 172 ? -9.521 31.875 6.942 1.00 34.47 172 ASP A O 1
ATOM 1382 N N . ALA A 1 173 ? -8.580 29.919 6.412 1.00 32.81 173 ALA A N 1
ATOM 1383 C CA . ALA A 1 173 ? -7.242 30.273 6.840 1.00 32.81 173 ALA A CA 1
ATOM 1384 C C . ALA A 1 173 ? -6.499 30.587 5.548 1.00 32.81 173 ALA A C 1
ATOM 1386 O O . ALA A 1 173 ? -5.928 29.708 4.898 1.00 32.81 173 ALA A O 1
ATOM 1387 N N . GLY A 1 174 ? -6.638 31.847 5.135 1.00 28.56 174 GLY A N 1
ATOM 1388 C CA . GLY A 1 174 ? -5.899 32.415 4.025 1.00 28.56 174 GLY A CA 1
ATOM 1389 C C . GLY A 1 174 ? -4.415 32.089 4.149 1.00 28.56 174 GLY A C 1
ATOM 1390 O O . GLY A 1 174 ? -3.861 32.010 5.245 1.00 28.56 174 GLY A O 1
ATOM 1391 N N . HIS A 1 175 ? -3.800 31.876 2.992 1.00 40.25 175 HIS A N 1
ATOM 1392 C CA . HIS A 1 175 ? -2.362 31.774 2.822 1.00 40.25 175 HIS A CA 1
ATOM 1393 C C . HIS A 1 175 ? -1.613 32.744 3.743 1.00 40.25 175 HIS A C 1
ATOM 1395 O O . HIS A 1 175 ? -1.746 33.955 3.586 1.00 40.25 175 HIS A O 1
ATOM 1401 N N . SER A 1 176 ? -0.788 32.217 4.645 1.00 33.38 176 SER A N 1
ATOM 1402 C CA . SER A 1 176 ? 0.354 32.970 5.144 1.00 33.38 176 SER A CA 1
ATOM 1403 C C . SER A 1 176 ? 1.461 32.023 5.594 1.00 33.38 176 SER A C 1
ATOM 1405 O O . SER A 1 176 ? 1.331 31.305 6.578 1.00 33.38 176 SER A O 1
ATOM 1407 N N . GLU A 1 177 ? 2.531 32.082 4.808 1.00 30.86 177 GLU A N 1
ATOM 1408 C CA . GLU A 1 177 ? 3.927 32.046 5.239 1.00 30.86 177 GLU A CA 1
ATOM 1409 C C . GLU A 1 177 ? 4.568 30.701 5.604 1.00 30.86 177 GLU A C 1
ATOM 1411 O O . GLU A 1 177 ? 4.356 30.090 6.647 1.00 30.86 177 GLU A O 1
ATOM 1416 N N . GLU A 1 178 ? 5.483 30.317 4.712 1.00 38.47 178 GLU A N 1
ATOM 1417 C CA . GLU A 1 178 ? 6.711 29.588 5.001 1.00 38.47 178 GLU A CA 1
ATOM 1418 C C . GLU A 1 178 ? 7.351 30.086 6.310 1.00 38.47 178 GLU A C 1
ATOM 1420 O O . GLU A 1 178 ? 8.058 31.087 6.323 1.00 38.47 178 GLU A O 1
ATOM 1425 N N . THR A 1 179 ? 7.129 29.386 7.421 1.00 34.84 179 THR A N 1
ATOM 1426 C CA . THR A 1 179 ? 7.947 29.520 8.634 1.00 34.84 179 THR A CA 1
ATOM 1427 C C . THR A 1 179 ? 8.014 28.189 9.389 1.00 34.84 179 THR A C 1
ATOM 1429 O O . THR A 1 179 ? 7.010 27.526 9.616 1.00 34.84 179 THR A O 1
ATOM 1432 N N . GLU A 1 180 ? 9.253 27.794 9.695 1.00 34.50 180 GLU A N 1
ATOM 1433 C CA . GLU A 1 180 ? 9.715 26.939 10.800 1.00 34.50 180 GLU A CA 1
ATOM 1434 C C . GLU A 1 180 ? 8.913 25.668 11.146 1.00 34.50 180 GLU A C 1
ATOM 1436 O O . GLU A 1 180 ? 7.870 25.719 11.781 1.00 34.50 180 GLU A O 1
ATOM 1441 N N . GLN A 1 181 ? 9.478 24.502 10.782 1.00 40.00 181 GLN A N 1
ATOM 1442 C CA . GLN A 1 181 ? 9.178 23.161 11.322 1.00 40.00 181 GLN A CA 1
ATOM 1443 C C . GLN A 1 181 ? 7.758 23.001 11.895 1.00 40.00 181 GLN A C 1
ATOM 1445 O O . GLN A 1 181 ? 7.585 22.890 13.107 1.00 40.00 181 GLN A O 1
ATOM 1450 N N . ALA A 1 182 ? 6.748 22.958 11.019 1.00 46.69 182 ALA A N 1
ATOM 1451 C CA . ALA A 1 182 ? 5.379 22.643 11.409 1.00 46.69 182 ALA A CA 1
ATOM 1452 C C . ALA A 1 182 ? 5.371 21.338 12.221 1.00 46.69 182 ALA A C 1
ATOM 1454 O O . ALA A 1 182 ? 5.578 20.246 11.683 1.00 46.69 182 ALA A O 1
ATOM 1455 N N . GLN A 1 183 ? 5.210 21.462 13.537 1.00 58.34 183 GLN A N 1
ATOM 1456 C CA . GLN A 1 183 ? 5.236 20.338 14.456 1.00 58.34 183 GLN A CA 1
ATOM 1457 C C . GLN A 1 183 ? 4.095 19.397 14.063 1.00 58.34 183 GLN A C 1
ATOM 1459 O O . GLN A 1 183 ? 2.923 19.766 14.113 1.00 58.34 183 GLN A O 1
ATOM 1464 N N . ARG A 1 184 ? 4.431 18.195 13.588 1.00 72.88 184 ARG A N 1
ATOM 1465 C CA . ARG A 1 184 ? 3.422 17.220 13.173 1.00 72.88 184 ARG A CA 1
ATOM 1466 C C . ARG A 1 184 ? 2.729 16.685 14.426 1.00 72.88 184 ARG A C 1
ATOM 1468 O O . ARG A 1 184 ? 3.403 16.246 15.357 1.00 72.88 184 ARG A O 1
ATOM 1475 N N . PHE A 1 185 ? 1.402 16.733 14.455 1.00 79.75 185 PHE A N 1
ATOM 1476 C CA . PHE A 1 185 ? 0.592 16.225 15.564 1.00 79.75 185 PHE A CA 1
ATOM 1477 C C . PHE A 1 185 ? -0.064 14.890 15.203 1.00 79.75 185 PHE A C 1
ATOM 1479 O O . PHE A 1 185 ? -0.366 14.618 14.040 1.00 79.75 185 PHE A O 1
ATOM 1486 N N . LEU A 1 186 ? -0.278 14.055 16.218 1.00 83.19 186 LEU A N 1
ATOM 1487 C CA . LEU A 1 186 ? -0.987 12.784 16.123 1.00 83.19 186 LEU A CA 1
ATOM 1488 C C . LEU A 1 186 ? -2.511 13.007 16.143 1.00 83.19 186 LEU A C 1
ATOM 1490 O O . LEU A 1 186 ? -2.970 14.028 16.662 1.00 83.19 186 LEU A O 1
ATOM 1494 N N . PRO A 1 187 ? -3.306 12.066 15.596 1.00 81.81 187 PRO A N 1
ATOM 1495 C CA . PRO A 1 187 ? -4.758 12.198 15.545 1.00 81.81 187 PRO A CA 1
ATOM 1496 C C . PRO A 1 187 ? -5.404 12.358 16.917 1.00 81.81 187 PRO A C 1
ATOM 1498 O O . PRO A 1 187 ? -5.008 11.714 17.887 1.00 81.81 187 PRO A O 1
ATOM 1501 N N . ASP A 1 188 ? -6.465 13.153 16.959 1.00 82.62 188 ASP A N 1
ATOM 1502 C CA . ASP A 1 188 ? -7.279 13.324 18.153 1.00 82.62 188 ASP A CA 1
ATOM 1503 C C . ASP A 1 188 ? -8.115 12.065 18.454 1.00 82.62 188 ASP A C 1
ATOM 1505 O O . ASP A 1 188 ? -8.769 11.487 17.577 1.00 82.62 188 ASP A O 1
ATOM 1509 N N . LEU A 1 189 ? -8.085 11.640 19.719 1.00 82.38 189 LEU A N 1
ATOM 1510 C CA . LEU A 1 189 ? -8.811 10.497 20.255 1.00 82.38 189 LEU A CA 1
ATOM 1511 C C . LEU A 1 189 ? -9.956 10.907 21.202 1.00 82.38 189 LEU A C 1
ATOM 1513 O O . LEU A 1 189 ? -10.470 10.012 21.867 1.00 82.38 189 LEU A O 1
ATOM 1517 N N . SER A 1 190 ? -10.431 12.153 21.285 1.00 72.50 190 SER A N 1
ATOM 1518 C CA . SER A 1 190 ? -11.697 12.446 22.007 1.00 72.50 190 SER A CA 1
ATOM 1519 C C . SER A 1 190 ? -12.903 11.844 21.307 1.00 72.50 190 SER A C 1
ATOM 1521 O O . SER A 1 190 ? -13.821 11.318 21.938 1.00 72.50 190 SER A O 1
ATOM 1523 N N . GLN A 1 191 ? -12.917 11.919 19.979 1.00 72.44 191 GLN A N 1
ATOM 1524 C CA . GLN A 1 191 ? -14.137 11.716 19.209 1.00 72.44 191 GLN A CA 1
ATOM 1525 C C . GLN A 1 191 ? -14.658 10.277 19.270 1.00 72.44 191 GLN A C 1
ATOM 1527 O O . GLN A 1 191 ? -13.892 9.311 19.363 1.00 72.44 191 GLN A O 1
ATOM 1532 N N . SER A 1 192 ? -15.977 10.103 19.173 1.00 73.31 192 SER A N 1
ATOM 1533 C CA . SER A 1 192 ? -16.601 8.779 19.134 1.00 73.31 192 SER A CA 1
ATOM 1534 C C . SER A 1 192 ? -16.254 8.058 17.826 1.00 73.31 192 SER A C 1
ATOM 1536 O O . SER A 1 192 ? -16.878 8.273 16.787 1.00 73.31 192 SER A O 1
ATOM 1538 N N . MET A 1 193 ? -15.249 7.189 17.877 1.00 83.00 193 MET A N 1
ATOM 1539 C CA . MET A 1 193 ? -14.826 6.353 16.756 1.00 83.00 193 MET A CA 1
ATOM 1540 C C . MET A 1 193 ? -15.366 4.937 16.923 1.00 83.00 193 MET A C 1
ATOM 1542 O O . MET A 1 193 ? -15.473 4.443 18.043 1.00 83.00 193 MET A O 1
ATOM 1546 N N . THR A 1 194 ? -15.669 4.269 15.810 1.00 89.31 194 THR A N 1
ATOM 1547 C CA . THR A 1 194 ? -16.027 2.848 15.838 1.00 89.31 194 THR A CA 1
ATOM 1548 C C . THR A 1 194 ? -14.811 1.997 16.200 1.00 89.31 194 THR A C 1
ATOM 1550 O O . THR A 1 194 ? -13.671 2.366 15.901 1.00 89.31 194 THR A O 1
ATOM 1553 N N . LEU A 1 195 ? -15.047 0.820 16.787 1.00 90.31 195 LEU A N 1
ATOM 1554 C CA . LEU A 1 195 ? -13.981 -0.132 17.115 1.00 90.31 195 LEU A CA 1
ATOM 1555 C C . LEU A 1 195 ? -13.103 -0.449 15.896 1.00 90.31 195 LEU A C 1
ATOM 1557 O O . LEU A 1 195 ? -11.882 -0.436 15.997 1.00 90.31 195 LEU A O 1
ATOM 1561 N N . ALA A 1 196 ? -13.718 -0.637 14.723 1.00 90.56 196 ALA A N 1
ATOM 1562 C CA . ALA A 1 196 ? -13.000 -0.871 13.472 1.00 90.56 196 ALA A CA 1
ATOM 1563 C C . ALA A 1 196 ? -12.030 0.270 13.121 1.00 90.56 196 ALA A C 1
ATOM 1565 O O . ALA A 1 196 ? -10.904 0.002 12.703 1.00 90.56 196 ALA A O 1
ATOM 1566 N N . MET A 1 197 ? -12.426 1.533 13.321 1.00 90.44 197 MET A N 1
ATOM 1567 C CA . MET A 1 197 ? -11.562 2.689 13.063 1.00 90.44 197 MET A CA 1
ATOM 1568 C C . MET A 1 197 ? -10.370 2.720 14.027 1.00 90.44 197 MET A C 1
ATOM 1570 O O . MET A 1 197 ? -9.237 2.889 13.584 1.00 90.44 197 MET A O 1
ATOM 1574 N N . LEU A 1 198 ? -10.606 2.482 15.321 1.00 91.12 198 LEU A N 1
ATOM 1575 C CA . LEU A 1 198 ? -9.546 2.440 16.335 1.00 91.12 198 LEU A CA 1
ATOM 1576 C C . LEU A 1 198 ? -8.541 1.312 16.058 1.00 91.12 198 LEU A C 1
ATOM 1578 O O . LEU A 1 198 ? -7.332 1.532 16.104 1.00 91.12 198 LEU A O 1
ATOM 1582 N N . CYS A 1 199 ? -9.028 0.120 15.700 1.00 91.38 199 CYS A N 1
ATOM 1583 C CA . CYS A 1 199 ? -8.175 -0.995 15.296 1.00 91.38 199 CYS A CA 1
ATOM 1584 C C . CYS A 1 199 ? -7.367 -0.661 14.038 1.00 91.38 199 CYS A C 1
ATOM 1586 O O . CYS A 1 199 ? -6.172 -0.931 13.993 1.00 91.38 199 CYS A O 1
ATOM 1588 N N . THR A 1 200 ? -7.993 -0.028 13.042 1.00 90.31 200 THR A N 1
ATOM 1589 C CA . THR A 1 200 ? -7.314 0.403 11.808 1.00 90.31 200 THR A CA 1
ATOM 1590 C C . THR A 1 200 ? -6.177 1.372 12.116 1.00 90.31 200 THR A C 1
ATOM 1592 O O . THR A 1 200 ? -5.055 1.165 11.658 1.00 90.31 200 THR A O 1
ATOM 1595 N N . MET A 1 201 ? -6.447 2.388 12.942 1.00 90.50 201 MET A N 1
ATOM 1596 C CA . MET A 1 201 ? -5.442 3.348 13.397 1.00 90.50 201 MET A CA 1
ATOM 1597 C C . MET A 1 201 ? -4.278 2.648 14.096 1.00 90.50 201 MET A C 1
ATOM 1599 O O . MET A 1 201 ? -3.130 2.964 13.808 1.00 90.50 201 MET A O 1
ATOM 1603 N N . LEU A 1 202 ? -4.556 1.667 14.961 1.00 90.75 202 LEU A N 1
ATOM 1604 C CA . LEU A 1 202 ? -3.519 0.950 15.700 1.00 90.75 202 LEU A CA 1
ATOM 1605 C C . LEU A 1 202 ? -2.629 0.107 14.777 1.00 90.75 202 LEU A C 1
ATOM 1607 O O . LEU A 1 202 ? -1.411 0.109 14.946 1.00 90.75 202 LEU A O 1
ATOM 1611 N N . VAL A 1 203 ? -3.207 -0.585 13.789 1.00 89.06 203 VAL A N 1
ATOM 1612 C CA . VAL A 1 203 ? -2.420 -1.370 12.821 1.00 89.06 203 VAL A CA 1
ATOM 1613 C C . VAL A 1 203 ? -1.540 -0.446 11.977 1.00 89.06 203 VAL A C 1
ATOM 1615 O O . VAL A 1 203 ? -0.343 -0.700 11.838 1.00 89.06 203 VAL A O 1
ATOM 1618 N N . LEU A 1 204 ? -2.097 0.654 11.456 1.00 86.81 204 LEU A N 1
ATOM 1619 C CA . LEU A 1 204 ? -1.332 1.634 10.676 1.00 86.81 204 LEU A CA 1
ATOM 1620 C C . LEU A 1 204 ? -0.193 2.224 11.513 1.00 86.81 204 LEU A C 1
ATOM 1622 O O . LEU A 1 204 ? 0.956 2.235 11.070 1.00 86.81 204 LEU A O 1
ATOM 1626 N N . PHE A 1 205 ? -0.494 2.607 12.754 1.00 86.94 205 PHE A N 1
ATOM 1627 C CA . PHE A 1 205 ? 0.480 3.150 13.691 1.00 86.94 205 PHE A CA 1
ATOM 1628 C C . PHE A 1 205 ? 1.637 2.181 13.959 1.00 86.94 205 PHE A C 1
ATOM 1630 O O . PHE A 1 205 ? 2.805 2.555 13.845 1.00 86.94 205 PHE A O 1
ATOM 1637 N N . ASN A 1 206 ? 1.321 0.919 14.270 1.00 85.56 206 ASN A N 1
ATOM 1638 C CA . ASN A 1 206 ? 2.318 -0.118 14.546 1.00 85.56 206 ASN A CA 1
ATOM 1639 C C . ASN A 1 206 ? 3.167 -0.451 13.309 1.00 85.56 206 ASN A C 1
ATOM 1641 O O . ASN A 1 206 ? 4.327 -0.822 13.450 1.00 85.56 206 ASN A O 1
ATOM 1645 N N . SER A 1 207 ? 2.620 -0.281 12.102 1.00 78.88 207 SER A N 1
ATOM 1646 C CA . SER A 1 207 ? 3.367 -0.449 10.848 1.00 78.88 207 SER A CA 1
ATOM 1647 C C . SER A 1 207 ? 4.301 0.726 10.513 1.00 78.88 207 SER A C 1
ATOM 1649 O O . SER A 1 207 ? 4.951 0.718 9.470 1.00 78.88 207 SER A O 1
ATOM 1651 N N . GLY A 1 208 ? 4.369 1.746 11.378 1.00 76.56 208 GLY A N 1
ATOM 1652 C CA . GLY A 1 208 ? 5.187 2.942 11.174 1.00 76.56 208 GLY A CA 1
ATOM 1653 C C . GLY A 1 208 ? 4.593 3.939 10.178 1.00 76.56 208 GLY A C 1
ATOM 1654 O O . GLY A 1 208 ? 5.252 4.922 9.842 1.00 76.56 208 GLY A O 1
ATOM 1655 N N . GLN A 1 209 ? 3.362 3.712 9.712 1.00 76.88 209 GLN A N 1
ATOM 1656 C CA . GLN A 1 209 ? 2.681 4.607 8.785 1.00 76.88 209 GLN A CA 1
ATOM 1657 C C . GLN A 1 209 ? 2.123 5.836 9.506 1.00 76.88 209 GLN A C 1
ATOM 1659 O O . GLN A 1 209 ? 1.796 5.799 10.694 1.00 76.88 209 GLN A O 1
ATOM 1664 N N . VAL A 1 210 ? 1.994 6.935 8.759 1.00 74.38 210 VAL A N 1
ATOM 1665 C CA . VAL A 1 210 ? 1.287 8.127 9.230 1.00 74.38 210 VAL A CA 1
ATOM 1666 C C . VAL A 1 210 ? -0.184 7.768 9.391 1.00 74.38 210 VAL A C 1
ATOM 1668 O O . VAL A 1 210 ? -0.822 7.282 8.456 1.00 74.38 210 VAL A O 1
ATOM 1671 N N . VAL A 1 211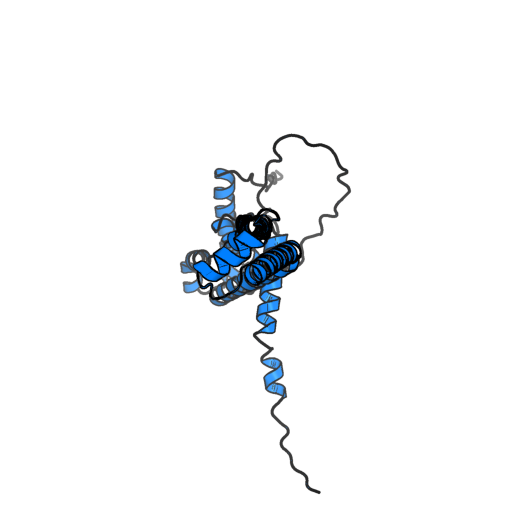 ? -0.724 8.017 10.578 1.00 80.44 211 VAL A N 1
ATOM 1672 C CA . VAL A 1 211 ? -2.128 7.751 10.866 1.00 80.44 211 VAL A CA 1
ATOM 1673 C C . VAL A 1 211 ? -2.924 9.021 10.638 1.00 80.44 211 VAL A C 1
ATOM 1675 O O . VAL A 1 211 ? -2.736 10.011 11.333 1.00 80.44 211 VAL A O 1
ATOM 1678 N N . GLU A 1 212 ? -3.841 8.971 9.680 1.00 82.06 212 GLU A N 1
ATOM 1679 C CA . GLU A 1 212 ? -4.810 10.031 9.419 1.00 82.06 212 GLU A CA 1
ATOM 1680 C C . GLU A 1 212 ? -6.210 9.429 9.348 1.00 82.06 212 GLU A C 1
ATOM 1682 O O . GLU A 1 212 ? -6.416 8.336 8.809 1.00 82.06 212 GLU A O 1
ATOM 1687 N N . TRP A 1 213 ? -7.200 10.146 9.878 1.00 80.12 213 TRP A N 1
ATOM 1688 C CA . TRP A 1 213 ? -8.582 9.667 9.896 1.00 80.12 213 TRP A CA 1
ATOM 1689 C C . TRP A 1 213 ? -9.134 9.442 8.484 1.00 80.12 213 TRP A C 1
ATOM 1691 O O . TRP A 1 213 ? -9.744 8.407 8.202 1.00 80.12 213 TRP A O 1
ATOM 1701 N N . SER A 1 214 ? -8.875 10.389 7.578 1.00 81.00 214 SER A N 1
ATOM 1702 C CA . SER A 1 214 ? -9.286 10.329 6.171 1.00 81.00 214 SER A CA 1
ATOM 1703 C C . SER A 1 214 ? -8.742 9.069 5.492 1.00 81.00 214 SER A C 1
ATOM 1705 O O . SER A 1 214 ? -9.476 8.387 4.771 1.00 81.00 214 SER A O 1
ATOM 1707 N N . TYR A 1 215 ? -7.488 8.718 5.786 1.00 82.50 215 TYR A N 1
ATOM 1708 C CA . TYR A 1 215 ? -6.831 7.523 5.279 1.00 82.50 215 TYR A CA 1
ATOM 1709 C C . TYR A 1 215 ? -7.446 6.243 5.854 1.00 82.50 215 TYR A C 1
ATOM 1711 O O . TYR A 1 215 ? -7.838 5.365 5.084 1.00 82.50 215 TYR A O 1
ATOM 1719 N N . CYS A 1 216 ? -7.638 6.160 7.176 1.00 85.81 216 CYS A N 1
ATOM 1720 C CA . CYS A 1 216 ? -8.283 5.011 7.828 1.00 85.81 216 CYS A CA 1
ATOM 1721 C C . CYS A 1 216 ? -9.689 4.758 7.262 1.00 85.81 216 CYS A C 1
ATOM 1723 O O . CYS A 1 216 ? -10.052 3.629 6.922 1.00 85.81 216 CYS A O 1
ATOM 1725 N N . ARG A 1 217 ? -10.473 5.830 7.088 1.00 85.81 217 ARG A N 1
ATOM 1726 C CA . ARG A 1 217 ? -11.802 5.771 6.476 1.00 85.81 217 ARG A CA 1
ATOM 1727 C C . ARG A 1 217 ? -11.740 5.278 5.035 1.00 85.81 217 ARG A C 1
ATOM 1729 O O . ARG A 1 217 ? -12.522 4.405 4.660 1.00 85.81 217 ARG A O 1
ATOM 1736 N N . ARG A 1 218 ? -10.842 5.836 4.219 1.00 85.62 218 ARG A N 1
ATOM 1737 C CA . ARG A 1 218 ? -10.688 5.455 2.807 1.00 85.62 218 ARG A CA 1
ATOM 1738 C C . ARG A 1 218 ? -10.281 3.987 2.672 1.00 85.62 218 ARG A C 1
ATOM 1740 O O . ARG A 1 218 ? -10.850 3.288 1.838 1.00 85.62 218 ARG A O 1
ATOM 1747 N N . LEU A 1 219 ? -9.376 3.514 3.528 1.00 87.44 219 LEU A N 1
ATOM 1748 C CA . LEU A 1 219 ? -8.933 2.122 3.586 1.00 87.44 219 LEU A CA 1
ATOM 1749 C C . LEU A 1 219 ? -10.097 1.165 3.883 1.00 87.44 219 LEU A C 1
ATOM 1751 O O . LEU A 1 219 ? -10.311 0.200 3.147 1.00 87.44 219 LEU A O 1
ATOM 1755 N N . LEU A 1 220 ? -10.898 1.461 4.912 1.00 88.06 220 LEU A N 1
ATOM 1756 C CA . LEU A 1 220 ? -12.072 0.655 5.256 1.00 88.06 220 LEU A CA 1
ATOM 1757 C C . LEU A 1 220 ? -13.136 0.681 4.144 1.00 88.06 220 LEU A C 1
ATOM 1759 O O . LEU A 1 220 ? -13.683 -0.365 3.801 1.00 88.06 220 LEU A O 1
ATOM 1763 N N . LEU A 1 221 ? -13.413 1.841 3.538 1.00 88.00 221 LEU A N 1
ATOM 1764 C CA . LEU A 1 221 ? -14.404 1.971 2.458 1.00 88.00 221 LEU A CA 1
ATOM 1765 C C . LEU A 1 221 ? -14.019 1.188 1.199 1.00 88.00 221 LEU A C 1
ATOM 1767 O O . LEU A 1 221 ? -14.848 0.467 0.636 1.00 88.00 221 LEU A O 1
ATOM 1771 N N . GLU A 1 222 ? -12.773 1.321 0.747 1.00 87.81 222 GLU A N 1
ATOM 1772 C CA . GLU A 1 222 ? -12.279 0.592 -0.423 1.00 87.81 222 GLU A CA 1
ATOM 1773 C C . GLU A 1 222 ? -12.235 -0.919 -0.143 1.00 87.81 222 GLU A C 1
ATOM 1775 O O . GLU A 1 222 ? -12.640 -1.714 -0.995 1.00 87.81 222 GLU A O 1
ATOM 1780 N N . GLY A 1 223 ? -11.871 -1.324 1.079 1.00 85.88 223 GLY A N 1
ATOM 1781 C CA . GLY A 1 223 ? -11.977 -2.713 1.521 1.00 85.88 223 GLY A CA 1
ATOM 1782 C C . GLY A 1 223 ? -13.409 -3.254 1.458 1.00 85.88 223 GLY A C 1
ATOM 1783 O O . GLY A 1 223 ? -13.629 -4.339 0.920 1.00 85.88 223 GLY A O 1
ATOM 1784 N N . ILE A 1 224 ? -14.398 -2.501 1.962 1.00 86.25 224 ILE A N 1
ATOM 1785 C CA . ILE A 1 224 ? -15.813 -2.918 1.959 1.00 86.25 224 ILE A CA 1
ATOM 1786 C C . ILE A 1 224 ? -16.306 -3.057 0.521 1.00 86.25 224 ILE A C 1
ATOM 1788 O O . ILE A 1 224 ? -17.029 -3.999 0.199 1.00 86.25 224 ILE A O 1
ATOM 1792 N N . THR A 1 225 ? -15.898 -2.132 -0.348 1.00 85.44 225 THR A N 1
ATOM 1793 C CA . THR A 1 225 ? -16.244 -2.150 -1.772 1.00 85.44 225 THR A CA 1
ATOM 1794 C C . THR A 1 225 ? -15.747 -3.433 -2.437 1.00 85.44 225 THR A C 1
ATOM 1796 O O . THR A 1 225 ? -16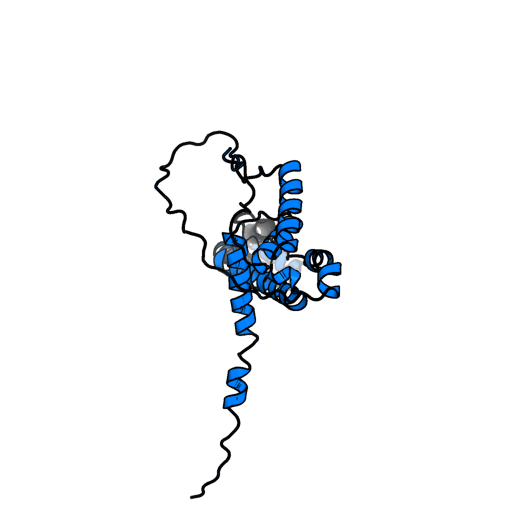.516 -4.100 -3.129 1.00 85.44 225 THR A O 1
ATOM 1799 N N . LEU A 1 226 ? -14.494 -3.828 -2.180 1.00 81.56 226 LEU A N 1
ATOM 1800 C CA . LEU A 1 226 ? -13.939 -5.074 -2.711 1.00 81.56 226 LEU A CA 1
ATOM 1801 C C . LEU A 1 226 ? -14.599 -6.315 -2.086 1.00 81.56 226 LEU A C 1
ATOM 1803 O O . LEU A 1 226 ? -14.924 -7.262 -2.800 1.00 81.56 226 LEU A O 1
ATOM 1807 N N . HIS A 1 227 ? -14.842 -6.309 -0.772 1.00 74.38 227 HIS A N 1
ATOM 1808 C CA . HIS A 1 227 ? -15.480 -7.429 -0.078 1.00 74.38 227 HIS A CA 1
ATOM 1809 C C . HIS A 1 227 ? -16.890 -7.691 -0.623 1.00 74.38 227 HIS A C 1
ATOM 1811 O O . HIS A 1 227 ? -17.229 -8.837 -0.916 1.00 74.38 227 HIS A O 1
ATOM 1817 N N . LYS A 1 228 ? -17.702 -6.644 -0.821 1.00 76.31 228 LYS A N 1
ATOM 1818 C CA . LYS A 1 228 ? -19.053 -6.759 -1.397 1.00 76.31 228 LYS A CA 1
ATOM 1819 C C . LYS A 1 228 ? -19.036 -7.261 -2.842 1.00 76.31 228 LYS A C 1
ATOM 1821 O O . LYS A 1 228 ? -19.888 -8.058 -3.211 1.00 76.31 228 LYS A O 1
ATOM 1826 N N . ALA A 1 229 ? -18.049 -6.856 -3.641 1.00 69.50 229 ALA A N 1
ATOM 1827 C CA . ALA A 1 229 ? -17.911 -7.338 -5.016 1.00 69.50 229 ALA A CA 1
ATOM 1828 C C . ALA A 1 229 ? -17.622 -8.852 -5.100 1.00 69.50 229 ALA A C 1
ATOM 1830 O O . ALA A 1 229 ? -18.031 -9.498 -6.061 1.00 69.50 229 ALA A O 1
ATOM 1831 N N . HIS A 1 230 ? -16.954 -9.430 -4.093 1.00 58.31 230 HIS A N 1
ATOM 1832 C CA . HIS A 1 230 ? -16.604 -10.858 -4.049 1.00 58.31 230 HIS A CA 1
ATOM 1833 C C . HIS A 1 230 ? -17.496 -11.720 -3.144 1.00 58.31 230 HIS A C 1
ATOM 1835 O O . HIS A 1 230 ? -17.372 -12.943 -3.145 1.00 58.31 230 HIS A O 1
ATOM 1841 N N . THR A 1 231 ? -18.423 -11.111 -2.407 1.00 52.00 231 THR A N 1
ATOM 1842 C CA . THR A 1 231 ? -19.483 -11.810 -1.670 1.00 52.00 231 THR A CA 1
ATOM 1843 C C . THR A 1 231 ? -20.825 -11.236 -2.109 1.00 52.00 231 THR A C 1
ATOM 1845 O O . THR A 1 231 ? -21.355 -10.358 -1.431 1.00 52.00 231 THR A O 1
ATOM 1848 N N . PRO A 1 232 ? -21.375 -11.671 -3.261 1.00 45.84 232 PRO A N 1
ATOM 1849 C CA . PRO A 1 232 ? -22.731 -11.287 -3.613 1.00 45.84 232 PRO A CA 1
ATOM 1850 C C . PRO A 1 232 ? -23.655 -11.775 -2.498 1.00 45.84 232 PRO A C 1
ATOM 1852 O O . PRO A 1 232 ? -23.548 -12.923 -2.055 1.00 45.84 232 PRO A O 1
ATOM 1855 N N . ASP A 1 233 ? -24.511 -10.878 -2.011 1.00 43.84 233 ASP A N 1
ATOM 1856 C CA . ASP A 1 233 ? -25.463 -11.142 -0.940 1.00 43.84 233 ASP A CA 1
ATOM 1857 C C . ASP A 1 233 ? -26.118 -12.517 -1.123 1.00 43.84 233 ASP A C 1
ATOM 1859 O O . ASP A 1 233 ? -26.872 -12.752 -2.072 1.00 43.84 233 ASP A O 1
ATOM 1863 N N . ARG A 1 234 ? -25.887 -13.426 -0.165 1.00 43.44 234 ARG A N 1
ATOM 1864 C CA . ARG A 1 234 ? -26.611 -14.708 -0.078 1.00 43.44 234 ARG A CA 1
ATOM 1865 C C . ARG A 1 234 ? -28.135 -14.513 -0.025 1.00 43.44 234 ARG A C 1
ATOM 1867 O O . ARG A 1 234 ? -28.866 -15.463 -0.284 1.00 43.44 234 ARG A O 1
ATOM 1874 N N . ALA A 1 235 ? -28.613 -13.296 0.246 1.00 42.97 235 ALA A N 1
ATOM 1875 C CA . ALA A 1 235 ? -30.025 -12.934 0.200 1.00 42.97 235 ALA A CA 1
ATOM 1876 C C . ALA A 1 235 ? -30.637 -13.001 -1.217 1.00 42.97 235 ALA A C 1
ATOM 1878 O O . ALA A 1 235 ? -31.820 -13.304 -1.338 1.00 42.97 235 ALA A O 1
ATOM 1879 N N . ASN A 1 236 ? -29.856 -12.814 -2.289 1.00 39.91 236 ASN A N 1
ATOM 1880 C CA . ASN A 1 236 ? -30.373 -12.923 -3.663 1.00 39.91 236 ASN A CA 1
ATOM 1881 C C . ASN A 1 236 ? -30.263 -14.337 -4.254 1.00 39.91 236 ASN A C 1
ATOM 1883 O O . ASN A 1 236 ? -30.954 -14.646 -5.221 1.00 39.91 236 ASN A O 1
ATOM 1887 N N . ALA A 1 237 ? -29.456 -15.223 -3.662 1.00 38.66 237 ALA A N 1
ATOM 1888 C CA . ALA A 1 237 ? -29.355 -16.617 -4.104 1.00 38.66 237 ALA A CA 1
ATOM 1889 C C . ALA A 1 237 ? -30.544 -17.484 -3.640 1.00 38.66 237 ALA A C 1
ATOM 1891 O O . ALA A 1 237 ? -30.836 -18.504 -4.259 1.00 38.66 237 ALA A O 1
ATOM 1892 N N . ALA A 1 238 ? -31.257 -17.075 -2.584 1.00 39.03 238 ALA A N 1
ATOM 1893 C CA . ALA A 1 238 ? -32.405 -17.816 -2.052 1.00 39.03 238 ALA A CA 1
ATOM 1894 C C . ALA A 1 238 ? -33.734 -17.529 -2.783 1.00 39.03 238 ALA A C 1
ATOM 1896 O O . ALA A 1 238 ? -34.660 -18.325 -2.682 1.00 39.03 238 ALA A O 1
ATOM 1897 N N . ASN A 1 239 ? -33.823 -16.445 -3.565 1.00 35.34 239 ASN A N 1
ATOM 1898 C CA . ASN A 1 239 ? -35.043 -16.067 -4.297 1.00 35.34 239 ASN A CA 1
ATOM 1899 C C . ASN A 1 239 ? -35.053 -16.500 -5.777 1.00 35.34 239 ASN A C 1
ATOM 1901 O O . ASN A 1 239 ? -35.981 -16.165 -6.508 1.00 35.34 239 ASN A O 1
ATOM 1905 N N . GLY A 1 240 ? -34.041 -17.248 -6.229 1.00 36.62 240 GLY A N 1
ATOM 1906 C CA . GLY A 1 240 ? -33.914 -17.707 -7.619 1.00 36.62 240 GLY A CA 1
ATOM 1907 C C . GLY A 1 240 ? -34.261 -19.178 -7.866 1.00 36.62 240 GLY A C 1
ATOM 1908 O O . GLY A 1 240 ? -34.123 -19.640 -8.993 1.00 36.62 240 GLY A O 1
ATOM 1909 N N . SER A 1 241 ? -34.685 -19.931 -6.848 1.00 40.91 241 SER A N 1
ATOM 1910 C CA . SER A 1 241 ? -34.963 -21.366 -6.984 1.00 40.91 241 SER A CA 1
ATOM 1911 C C . SER A 1 241 ? -36.339 -21.703 -6.431 1.00 40.91 241 SER A C 1
ATOM 1913 O O . SER A 1 241 ? -36.456 -22.170 -5.306 1.00 40.91 241 SER A O 1
ATOM 1915 N N . LEU A 1 242 ? -37.379 -21.391 -7.207 1.00 39.44 242 LEU A N 1
ATOM 1916 C CA . LEU A 1 242 ? -38.704 -22.024 -7.162 1.00 39.44 242 LEU A CA 1
ATOM 1917 C C . LEU A 1 242 ? -39.576 -21.424 -8.272 1.00 39.44 242 LEU A C 1
ATOM 1919 O O . LEU A 1 242 ? -40.342 -20.491 -8.052 1.00 39.44 242 LEU A O 1
ATOM 1923 N N . ARG A 1 243 ? -39.442 -21.967 -9.485 1.00 32.88 243 ARG A N 1
ATOM 1924 C CA . ARG A 1 243 ? -40.529 -22.056 -10.477 1.00 32.88 243 ARG A CA 1
ATOM 1925 C C . ARG A 1 243 ? -40.159 -23.064 -11.564 1.00 32.88 243 ARG A C 1
ATOM 1927 O O . ARG A 1 243 ? -40.004 -22.746 -12.734 1.00 32.88 243 ARG A O 1
ATOM 1934 N N . THR A 1 244 ? -40.043 -24.321 -11.156 1.00 41.88 244 THR A N 1
ATOM 1935 C CA . THR A 1 244 ? -40.458 -25.430 -12.011 1.00 41.88 244 THR A CA 1
ATOM 1936 C C . THR A 1 244 ? -41.977 -25.535 -11.902 1.00 41.88 244 THR A C 1
ATOM 1938 O O . THR A 1 244 ? -42.499 -25.979 -10.888 1.00 41.88 244 THR A O 1
ATOM 1941 N N . HIS A 1 245 ? -42.700 -25.112 -12.937 1.00 31.66 245 HIS A N 1
ATOM 1942 C CA . HIS A 1 245 ? -43.981 -25.733 -13.259 1.00 31.66 245 HIS A CA 1
ATOM 1943 C C . HIS A 1 245 ? -44.235 -25.698 -14.763 1.00 31.66 245 HIS A C 1
ATOM 1945 O O . HIS A 1 245 ? -44.098 -24.676 -15.428 1.00 31.66 245 HIS A O 1
ATOM 1951 N N . CYS A 1 246 ? -44.569 -26.886 -15.250 1.00 32.28 246 CYS A N 1
ATOM 1952 C CA . CYS A 1 246 ? -44.897 -27.277 -16.605 1.00 32.28 246 CYS A CA 1
ATOM 1953 C C . CYS A 1 246 ? -46.141 -26.574 -17.170 1.00 32.28 246 CYS A C 1
ATOM 1955 O O . CYS A 1 246 ? -47.111 -26.356 -16.444 1.00 32.28 246 CYS A O 1
ATOM 1957 N N . ARG A 1 247 ? -46.135 -26.366 -18.490 1.00 27.62 247 ARG A N 1
ATOM 1958 C CA . ARG A 1 247 ? -47.249 -26.513 -19.457 1.00 27.62 247 ARG A CA 1
ATOM 1959 C C . ARG A 1 247 ? -46.622 -26.289 -20.842 1.00 27.62 247 ARG A C 1
ATOM 1961 O O . ARG A 1 247 ? -45.978 -25.266 -21.023 1.00 27.62 247 ARG A O 1
ATOM 1968 N N . VAL A 1 248 ? -46.472 -27.298 -21.705 1.00 35.78 248 VAL A N 1
ATOM 1969 C CA . VAL A 1 248 ? -47.511 -27.913 -22.561 1.00 35.78 248 VAL A CA 1
ATOM 1970 C C . VAL A 1 248 ? -48.427 -26.835 -23.132 1.00 35.78 248 VAL A C 1
ATOM 1972 O O . VAL A 1 248 ? -49.324 -26.382 -22.425 1.00 35.78 248 VAL A O 1
ATOM 1975 N N . ASP A 1 249 ? -48.087 -26.335 -24.320 1.00 40.97 249 ASP A N 1
ATOM 1976 C CA . ASP A 1 249 ? -48.687 -26.776 -25.589 1.00 40.97 249 ASP A CA 1
ATOM 1977 C C . ASP A 1 249 ? -47.641 -26.695 -26.716 1.00 40.97 249 ASP A C 1
ATOM 1979 O O . ASP A 1 249 ? -46.785 -25.780 -26.652 1.00 40.97 249 ASP A O 1
#

pLDDT: mean 74.5, std 20.51, range [27.62, 97.31]

Organism: NCBI:txid1432792

Foldseek 3Di:
DPDDPPDQWFFPDPVSLVVVLVVLVVLLCPDPQLVPFDPVLNVCVVVLLLVQDQDDCLVLPLDLDRPVLVVLLVLLVVLVVLLVVLVPDDPVRQVCCCVVVVDPDRSVRSSVVSNVSSVVSVVVSVCSNPVPSVPSVLVSLQVSLQSLVVSCVVSVFDLDFDPPPPPPPPPDPDDDDDDDDPRDIADGDPDDGGSSLSSLQSNCSSNVHRRDSVSSRSSNVSNVVNVCVVDPPPVVVVPPPDDPDDDDD